Protein AF-A0AAV4F570-F1 (afdb_monomer_lite)

Secondary structure (DSSP, 8-state):
-EES-HHHHHHHHSS---SHHHHHHHHHHHHHHHHHT-----EE--TTS--HHHHHHHHHHHHHHTS--TT----HHHHHHHHHHHHHHHHHHHHHH-SSSHHHHTT-SS--TT-GGGGS-HHHHHHHHHHHHT-SS-HHHHHHH-TTS-SS-SSSS-S---HHHHHHT-GGGHHHHHHHSPSS--HHHHHSS-HHHHHHHHHHHHHHHHHHHHHHHHHTGGG-----TTPPP------SS---S---EEE---SS----SSS-----SSS---EEEEEEE-TTT--EEEEEEE-----TT--EEE---BSS--

InterPro domains:
  IPR002156 Ribonuclease H domain [PS50879] (1-66)
  IPR012337 Ribonuclease H-like superfamily [SSF53098] (2-67)
  IPR036397 Ribonuclease H superfamily [G3DSA:3.30.420.10] (1-64)

Sequence (314 aa):
MFSDSKSVLEALQNESLQNSSLKSLFLTTDSFLKIYDVDLTLQWIPGHCNITGNEIADTLTKKGSTAQQQNTTTSFRTAQQIIRNNSTEEWLNGWATGKTGRSLFTYMATPNPKDSINSLERRDQVIIFRLRTHHAPDNAHLNRIQPMTPPVCHFCDAPYETTTHLLFQCTSLQDLREEYLPPRSDAWNTLYSNSQQLKKTSTFYSQKSSRRAKAQTTAGSDKNVYIASGETIMAVGAFSDFVGILSSVTLRYEKYGGTGFGAFVFGAGKNSLSIDSVRIVAGDSGHRYDACNGQYVLNHKEEVLVSQAQPASC

Organism: NCBI:txid1093978

Radius of gyration: 34.55 Å; chains: 1; bounding box: 67×50×100 Å

Structure (mmCIF, N/CA/C/O backbone):
data_AF-A0AAV4F570-F1
#
_entry.id   AF-A0AAV4F570-F1
#
loop_
_atom_site.group_PDB
_atom_site.id
_atom_site.type_symbol
_atom_site.label_atom_id
_atom_site.label_alt_id
_atom_site.label_comp_id
_atom_site.label_asym_id
_atom_site.label_entity_id
_atom_site.label_seq_id
_atom_site.pdbx_PDB_ins_code
_atom_site.Cartn_x
_atom_site.Cartn_y
_atom_site.Cartn_z
_atom_site.occupancy
_atom_site.B_iso_or_equiv
_atom_site.auth_seq_id
_atom_site.auth_comp_id
_atom_site.auth_asym_id
_atom_site.auth_atom_id
_atom_site.pdbx_PDB_model_num
ATOM 1 N N . MET A 1 1 ? -31.903 9.690 47.699 1.00 87.75 1 MET A N 1
ATOM 2 C CA . MET A 1 1 ? -30.596 9.216 47.195 1.00 87.75 1 MET A CA 1
ATOM 3 C C . MET A 1 1 ? -30.031 10.248 46.229 1.00 87.75 1 MET A C 1
ATOM 5 O O . MET A 1 1 ? -30.775 10.742 45.390 1.00 87.75 1 MET A O 1
ATOM 9 N N . PHE A 1 2 ? -28.749 10.589 46.362 1.00 91.69 2 PHE A N 1
ATOM 10 C CA . PHE A 1 2 ? -28.055 11.507 45.452 1.00 91.69 2 PHE A CA 1
ATOM 11 C C . PHE A 1 2 ? -27.248 10.715 44.416 1.00 91.69 2 PHE A C 1
ATOM 13 O O . PHE A 1 2 ? -26.700 9.669 44.759 1.00 91.69 2 PHE A O 1
ATOM 20 N N . SER A 1 3 ? -27.184 11.189 43.171 1.00 91.12 3 SER A N 1
ATOM 21 C CA . SER A 1 3 ? -26.372 10.580 42.107 1.00 91.12 3 SER A CA 1
ATOM 22 C C . SER A 1 3 ? -25.870 11.639 41.132 1.00 91.12 3 SER A C 1
ATOM 24 O O . SER A 1 3 ? -26.584 12.594 40.830 1.00 91.12 3 SER A O 1
ATOM 26 N N . ASP A 1 4 ? -24.663 11.456 40.610 1.00 92.19 4 ASP A N 1
ATOM 27 C CA . ASP A 1 4 ? -24.080 12.310 39.576 1.00 92.19 4 ASP A CA 1
ATOM 28 C C . ASP A 1 4 ? -24.340 11.834 38.141 1.00 92.19 4 ASP A C 1
ATOM 30 O O . ASP A 1 4 ? -24.117 12.576 37.176 1.00 92.19 4 ASP A O 1
ATOM 34 N N . SER A 1 5 ? -24.916 10.641 37.982 1.00 89.38 5 SER A N 1
ATOM 35 C CA . SER A 1 5 ? -25.239 10.057 36.684 1.00 89.38 5 SER A CA 1
ATOM 36 C C . SER A 1 5 ? -26.540 10.630 36.120 1.00 89.38 5 SER A C 1
ATOM 38 O O . SER A 1 5 ? -27.608 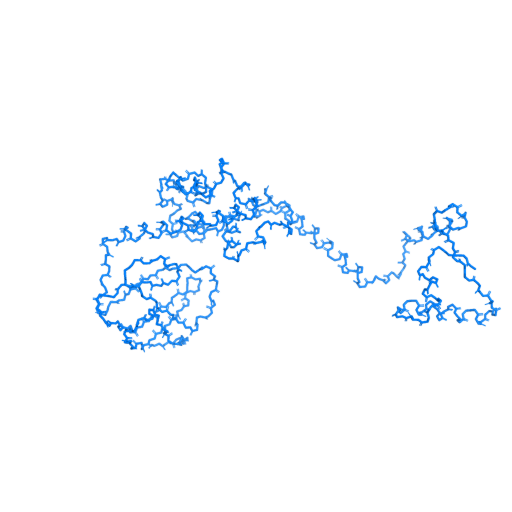10.014 36.167 1.00 89.38 5 SER A O 1
ATOM 40 N N . LYS A 1 6 ? -26.448 11.843 35.562 1.00 88.94 6 LYS A N 1
ATOM 41 C CA . LYS A 1 6 ? -27.587 12.564 34.969 1.00 88.94 6 LYS A CA 1
ATOM 42 C C . LYS A 1 6 ? -28.358 11.716 33.953 1.00 88.94 6 LYS A C 1
ATOM 44 O O . LYS A 1 6 ? -29.580 11.668 34.005 1.00 88.94 6 LYS A O 1
ATOM 49 N N . SER A 1 7 ? -27.643 11.002 33.084 1.00 86.50 7 SER A N 1
ATOM 50 C CA . SER A 1 7 ? -28.240 10.161 32.042 1.00 86.50 7 SER A CA 1
ATOM 51 C C . SER A 1 7 ? -29.075 9.007 32.601 1.00 86.50 7 SER A C 1
ATOM 53 O O . SER A 1 7 ? -30.091 8.652 32.010 1.00 86.50 7 SER A O 1
ATOM 55 N N . VAL A 1 8 ? -28.683 8.429 33.742 1.00 84.44 8 VAL A N 1
ATOM 56 C CA . VAL A 1 8 ? -29.457 7.370 34.410 1.00 84.44 8 VAL A CA 1
ATOM 57 C C . VAL A 1 8 ? -30.723 7.950 35.029 1.00 84.44 8 VAL A C 1
ATOM 59 O O . VAL A 1 8 ? -31.792 7.368 34.869 1.00 84.44 8 VAL A O 1
ATOM 62 N N . LEU A 1 9 ? -30.628 9.107 35.687 1.00 87.06 9 LEU A N 1
ATOM 63 C CA . LEU A 1 9 ? -31.788 9.775 36.282 1.00 87.06 9 LEU A CA 1
ATOM 64 C C . LEU A 1 9 ? -32.809 10.202 35.219 1.00 87.06 9 LEU A C 1
ATOM 66 O O . LEU A 1 9 ? -33.999 9.941 35.374 1.00 87.06 9 LEU A O 1
ATOM 70 N N . GLU A 1 10 ? -32.348 10.774 34.105 1.00 86.56 10 GLU A N 1
ATOM 71 C CA . GLU A 1 10 ? -33.204 11.121 32.963 1.00 86.56 10 GLU A CA 1
ATOM 72 C C . GLU A 1 10 ? -33.851 9.882 32.331 1.00 86.56 10 GLU A C 1
ATOM 74 O O . GLU A 1 10 ? -35.014 9.923 31.930 1.00 86.56 10 GLU A O 1
ATOM 79 N N . ALA A 1 11 ? -33.128 8.762 32.256 1.00 82.31 11 ALA A N 1
ATOM 80 C CA . ALA A 1 11 ? -33.675 7.514 31.734 1.00 82.31 11 ALA A CA 1
ATOM 81 C C . ALA A 1 11 ? -34.690 6.855 32.681 1.00 82.31 11 ALA A C 1
ATOM 83 O O . ALA A 1 11 ? -35.599 6.185 32.207 1.00 82.31 11 ALA A O 1
ATOM 84 N N . LEU A 1 12 ? -34.557 7.039 33.998 1.00 78.88 12 LEU A N 1
ATOM 85 C CA . LEU A 1 12 ? -35.541 6.570 34.981 1.00 78.88 12 LEU A CA 1
ATOM 86 C C . LEU A 1 12 ? -36.809 7.431 34.987 1.00 78.88 12 LEU A C 1
ATOM 88 O O . LEU A 1 12 ? -37.885 6.924 35.281 1.0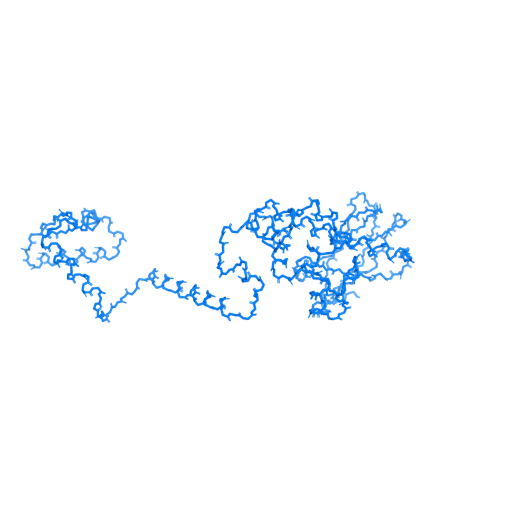0 78.88 12 LEU A O 1
ATOM 92 N N . GLN A 1 13 ? -36.688 8.718 34.656 1.00 80.19 13 GLN A N 1
ATOM 93 C CA . GLN A 1 13 ? -37.826 9.633 34.565 1.00 80.19 13 GLN A CA 1
ATOM 94 C C . GLN A 1 13 ? -38.671 9.405 33.300 1.00 80.19 13 GLN A C 1
ATOM 96 O O . GLN A 1 13 ? -39.873 9.659 33.309 1.00 80.19 13 GLN A O 1
ATOM 101 N N . ASN A 1 14 ? -38.057 8.933 32.212 1.00 74.25 14 ASN A N 1
ATOM 102 C CA . ASN A 1 14 ? -38.728 8.691 30.938 1.00 74.25 14 ASN A CA 1
ATOM 103 C C . ASN A 1 14 ? -39.036 7.192 30.765 1.00 74.25 14 ASN A C 1
ATOM 105 O O . ASN A 1 14 ? -38.121 6.393 30.601 1.00 74.25 14 ASN A O 1
ATOM 109 N N . GLU A 1 15 ? -40.314 6.797 30.689 1.00 60.25 15 GLU A N 1
ATOM 110 C CA . GLU A 1 15 ? -40.769 5.390 30.534 1.00 60.25 15 GLU A CA 1
ATOM 111 C C . GLU A 1 15 ? -40.267 4.664 29.260 1.00 60.25 15 GLU A C 1
ATOM 113 O O . GLU A 1 15 ? -40.505 3.470 29.063 1.00 60.25 15 GLU A O 1
ATOM 118 N N . SER A 1 16 ? -39.530 5.353 28.386 1.00 58.59 16 SER A N 1
ATOM 119 C CA . SER A 1 16 ? -38.887 4.816 27.182 1.00 58.59 16 SER A CA 1
ATOM 120 C C . SER A 1 16 ? -37.652 3.957 27.524 1.00 58.59 16 SER A C 1
ATOM 122 O O . SER A 1 16 ? -36.514 4.246 27.136 1.00 58.59 16 SER A O 1
ATOM 124 N N . LEU A 1 17 ? -37.866 2.847 28.228 1.00 63.09 17 LEU A N 1
ATOM 125 C CA . LEU A 1 17 ? -36.825 1.893 28.616 1.00 63.09 17 LEU A CA 1
ATOM 126 C C . LEU A 1 17 ? -36.512 0.916 27.466 1.00 63.09 17 LEU A C 1
ATOM 128 O O . LEU A 1 17 ? -36.804 -0.277 27.537 1.00 63.09 17 LEU A O 1
ATOM 132 N N . GLN A 1 18 ? -35.894 1.420 26.392 1.00 60.78 18 GLN A N 1
ATOM 133 C CA . GLN A 1 18 ? -35.392 0.599 25.270 1.00 60.78 18 GLN A CA 1
ATOM 134 C C . GLN A 1 18 ? -34.205 -0.299 25.685 1.00 60.78 18 GLN A C 1
ATOM 136 O O . GLN A 1 18 ? -33.924 -1.316 25.055 1.00 60.78 18 GLN A O 1
ATOM 141 N N . ASN A 1 19 ? -33.490 0.061 26.757 1.00 68.50 19 ASN A N 1
ATOM 142 C CA . ASN A 1 19 ? -32.336 -0.684 27.254 1.00 68.50 19 ASN A CA 1
ATOM 143 C C . ASN A 1 19 ? -32.760 -1.727 28.306 1.00 68.50 19 ASN A C 1
ATOM 145 O O . ASN A 1 19 ? -33.237 -1.376 29.386 1.00 68.50 19 ASN A O 1
ATOM 149 N N . SER A 1 20 ? -32.527 -3.009 28.008 1.00 69.00 20 SER A N 1
ATOM 150 C CA . SER A 1 20 ? -32.859 -4.143 28.890 1.00 69.00 20 SER A CA 1
ATOM 151 C C . SER A 1 20 ? -32.267 -4.037 30.304 1.00 69.00 20 SER A C 1
ATOM 153 O O . SER A 1 20 ? -32.943 -4.389 31.271 1.00 69.00 20 SER A O 1
ATOM 155 N N . SER A 1 21 ? -31.055 -3.490 30.454 1.00 73.81 21 SER A N 1
ATOM 156 C CA . SER A 1 21 ? -30.405 -3.306 31.757 1.00 73.81 21 SER A CA 1
ATOM 157 C C . SER A 1 21 ? -31.089 -2.230 32.599 1.00 73.81 21 SER A C 1
ATOM 159 O O . SER A 1 21 ? -31.305 -2.434 33.790 1.00 73.81 21 SER A O 1
ATOM 161 N N . LEU A 1 22 ? -31.489 -1.111 31.985 1.00 76.69 22 LEU A N 1
ATOM 162 C CA . LEU A 1 22 ? -32.221 -0.044 32.680 1.00 76.69 22 LEU A CA 1
ATOM 163 C C . LEU A 1 22 ? -33.635 -0.490 33.059 1.00 76.69 22 LEU A C 1
ATOM 165 O O . LEU A 1 22 ? -34.103 -0.179 34.149 1.00 76.69 22 LEU A O 1
ATOM 169 N N . LYS A 1 23 ? -34.283 -1.288 32.203 1.00 78.44 23 LYS A N 1
ATOM 170 C CA . LYS A 1 23 ? -35.578 -1.903 32.515 1.00 78.44 23 LYS A CA 1
ATOM 171 C C . LYS A 1 23 ? -35.488 -2.847 33.713 1.00 78.44 23 LYS A C 1
ATOM 173 O O . LYS A 1 23 ? -36.333 -2.786 34.600 1.00 78.44 23 LYS A O 1
ATOM 178 N N . SER A 1 24 ? -34.458 -3.695 33.760 1.00 80.69 24 SER A N 1
ATOM 179 C CA . SER A 1 24 ? -34.227 -4.577 34.906 1.00 80.69 24 SER A CA 1
ATOM 180 C C . SER A 1 24 ? -33.937 -3.790 36.182 1.00 80.69 24 SER A C 1
ATOM 182 O O . SER A 1 24 ? -34.447 -4.163 37.232 1.00 80.69 24 SER A O 1
ATOM 184 N N . LEU A 1 25 ? -33.143 -2.717 36.103 1.00 82.06 25 LEU A N 1
ATOM 185 C CA . LEU A 1 25 ? -32.874 -1.847 37.247 1.00 82.06 25 LEU A CA 1
ATOM 186 C C . LEU A 1 25 ? -34.175 -1.239 37.779 1.00 82.06 25 LEU A C 1
ATOM 188 O O . LEU A 1 25 ? -34.458 -1.374 38.964 1.00 82.06 25 LEU A O 1
ATOM 192 N N . PHE A 1 26 ? -34.988 -0.655 36.894 1.00 82.94 26 PHE A N 1
ATOM 193 C CA . PHE A 1 26 ? -36.273 -0.056 37.251 1.00 82.94 26 PHE A CA 1
ATOM 194 C C . PHE A 1 26 ? -37.202 -1.055 37.952 1.00 82.94 26 PHE A C 1
ATOM 196 O O . PHE A 1 26 ? -37.686 -0.770 39.041 1.00 82.94 26 PHE A O 1
ATOM 203 N N . LEU A 1 27 ? -37.404 -2.244 37.370 1.00 83.81 27 LEU A N 1
ATOM 204 C CA . LEU A 1 27 ? -38.282 -3.271 37.945 1.00 83.81 27 LEU A CA 1
ATOM 205 C C . LEU A 1 27 ? -37.796 -3.759 39.316 1.00 83.81 27 LEU A C 1
ATOM 207 O O . LEU A 1 27 ? -38.603 -3.952 40.223 1.00 83.81 27 LEU A O 1
ATOM 211 N N . THR A 1 28 ? -36.484 -3.948 39.481 1.00 84.75 28 THR A N 1
ATOM 212 C CA . THR A 1 28 ? -35.907 -4.366 40.765 1.00 84.75 28 THR A CA 1
ATOM 213 C C . THR A 1 28 ? -36.054 -3.271 41.816 1.00 84.75 28 THR A C 1
ATOM 215 O O . THR A 1 28 ? -36.421 -3.566 42.952 1.00 84.75 28 THR A O 1
ATOM 218 N N . THR A 1 29 ? -35.801 -2.010 41.451 1.00 84.06 29 THR A N 1
ATOM 219 C CA . THR A 1 29 ? -35.968 -0.870 42.357 1.00 84.06 29 THR A CA 1
ATOM 220 C C . THR A 1 29 ? -37.434 -0.693 42.750 1.00 84.06 29 THR A C 1
ATOM 222 O O . THR A 1 29 ? -37.715 -0.639 43.940 1.00 84.06 29 THR A O 1
ATOM 225 N N . ASP A 1 30 ? -38.371 -0.688 41.799 1.00 84.38 30 ASP A N 1
ATOM 226 C CA . ASP A 1 30 ? -39.814 -0.570 42.066 1.00 84.38 30 ASP A CA 1
ATOM 227 C C . ASP A 1 30 ? -40.328 -1.690 42.986 1.00 84.38 30 ASP A C 1
ATOM 229 O O . ASP A 1 30 ? -41.021 -1.427 43.968 1.00 84.38 30 ASP A O 1
ATOM 233 N N . SER A 1 31 ? -39.920 -2.937 42.727 1.00 87.12 31 SER A N 1
ATOM 234 C CA . SER A 1 31 ? -40.254 -4.080 43.585 1.00 87.12 31 SER A CA 1
ATOM 235 C C . SER A 1 31 ? -39.738 -3.892 45.015 1.00 87.12 31 SER A C 1
ATOM 237 O O . SER A 1 31 ? -40.482 -4.079 45.975 1.00 87.12 31 SER A O 1
ATOM 239 N N . PHE A 1 32 ? -38.483 -3.460 45.172 1.00 87.25 32 PHE A N 1
ATOM 240 C CA . PHE A 1 32 ? -37.886 -3.228 46.486 1.00 87.25 32 PHE A CA 1
ATOM 241 C C . PHE A 1 32 ? -38.612 -2.115 47.252 1.00 87.25 32 PHE A C 1
ATOM 243 O O . PHE A 1 32 ? -38.948 -2.293 48.420 1.00 87.25 32 PHE A O 1
ATOM 250 N N . LEU A 1 33 ? -38.906 -0.991 46.596 1.00 89.06 33 LEU A N 1
ATOM 251 C CA . LEU A 1 33 ? -39.612 0.127 47.226 1.00 89.06 33 LEU A CA 1
ATOM 252 C C . LEU A 1 33 ? -41.011 -0.273 47.705 1.00 89.06 33 LEU A C 1
ATOM 254 O O . LEU A 1 33 ? -41.397 0.102 48.808 1.00 89.06 33 LEU A O 1
ATOM 258 N N . LYS A 1 34 ? -41.725 -1.101 46.930 1.00 89.94 34 LYS A N 1
ATOM 259 C CA . LYS A 1 34 ? -43.042 -1.640 47.310 1.00 89.94 34 LYS A CA 1
ATOM 260 C C . LYS A 1 34 ? -42.976 -2.633 48.465 1.00 89.94 34 LYS A C 1
ATOM 262 O O . LYS A 1 34 ? -43.839 -2.603 49.333 1.00 89.94 34 LYS A O 1
ATOM 267 N N . ILE A 1 35 ? -41.981 -3.523 48.478 1.00 93.50 35 ILE A N 1
ATOM 268 C CA . ILE A 1 35 ? -41.832 -4.539 49.534 1.00 93.50 35 ILE A CA 1
ATOM 269 C C . ILE A 1 35 ? -41.559 -3.889 50.893 1.00 93.50 35 ILE A C 1
ATOM 271 O O . ILE A 1 35 ? -42.065 -4.364 51.907 1.00 93.50 35 ILE A O 1
ATOM 275 N N . TYR A 1 36 ? -40.750 -2.831 50.913 1.00 92.31 36 TYR A N 1
ATOM 276 C CA . TYR A 1 36 ? -40.314 -2.180 52.148 1.00 92.31 36 TYR A CA 1
ATOM 277 C C . TYR A 1 36 ? -41.092 -0.904 52.492 1.00 92.31 36 TYR A C 1
ATOM 279 O O . TYR A 1 36 ? -40.762 -0.277 53.494 1.00 92.31 36 TYR A O 1
ATOM 287 N N . ASP A 1 37 ? -42.099 -0.540 51.691 1.00 90.56 37 ASP A N 1
ATOM 288 C CA . ASP A 1 37 ? -42.908 0.678 51.847 1.00 90.56 37 ASP A CA 1
ATOM 289 C C . ASP A 1 37 ? -42.041 1.944 52.000 1.00 90.56 37 ASP A C 1
ATOM 291 O O . ASP A 1 37 ? -42.127 2.695 52.971 1.00 90.56 37 ASP A O 1
ATOM 295 N N . VAL A 1 38 ? -41.111 2.131 51.054 1.00 91.81 38 VAL A N 1
ATOM 296 C CA . VAL A 1 38 ? -40.131 3.227 51.076 1.00 91.81 38 VAL A CA 1
ATOM 297 C C . VAL A 1 38 ? -40.421 4.233 49.970 1.00 91.81 38 VAL A C 1
ATOM 299 O O . VAL A 1 38 ? -40.320 3.911 48.786 1.00 91.81 38 VAL A O 1
ATOM 302 N N . ASP A 1 39 ? -40.631 5.491 50.355 1.00 87.88 39 ASP A N 1
ATOM 303 C CA . ASP A 1 39 ? -40.636 6.620 49.425 1.00 87.88 39 ASP A CA 1
ATOM 304 C C . ASP A 1 39 ? -39.200 7.030 49.057 1.00 87.88 39 ASP A C 1
ATOM 306 O O . ASP A 1 39 ? -38.420 7.510 49.887 1.00 87.88 39 ASP A O 1
ATOM 310 N N . LEU A 1 40 ? -38.831 6.850 47.785 1.00 85.88 40 LEU A N 1
ATOM 311 C CA . LEU A 1 40 ? -37.498 7.170 47.272 1.00 85.88 40 LEU A CA 1
ATOM 312 C C . LEU A 1 40 ? -37.496 8.441 46.419 1.00 85.88 40 LEU A C 1
ATOM 314 O O . LEU A 1 40 ? -37.977 8.450 45.290 1.00 85.88 40 LEU A O 1
ATOM 318 N N . THR A 1 41 ? -36.798 9.471 46.895 1.00 89.56 41 THR A N 1
ATOM 319 C CA . THR A 1 41 ? -36.451 10.648 46.082 1.00 89.56 41 THR A CA 1
ATOM 320 C C . THR A 1 41 ? -35.056 10.493 45.481 1.00 89.56 41 THR A C 1
ATOM 322 O O . THR A 1 41 ? -34.077 10.314 46.214 1.00 89.56 41 THR A O 1
ATOM 325 N N . LEU A 1 42 ? -34.939 10.596 44.155 1.00 88.31 42 LEU A N 1
ATOM 326 C CA . LEU A 1 42 ? -33.661 10.646 43.439 1.00 88.31 42 LEU A CA 1
ATOM 327 C C . LEU A 1 42 ? -33.305 12.096 43.102 1.00 88.31 42 LEU A C 1
ATOM 329 O O . LEU A 1 42 ? -34.079 12.779 42.440 1.00 88.31 42 LEU A O 1
ATOM 333 N N . GLN A 1 43 ? -32.133 12.560 43.531 1.00 92.50 43 GLN A N 1
ATOM 334 C CA . GLN A 1 43 ? -31.672 13.927 43.287 1.00 92.50 43 GLN A CA 1
ATOM 335 C C . GLN A 1 43 ? -30.341 13.913 42.540 1.00 92.50 43 GLN A C 1
ATOM 337 O O . GLN A 1 43 ? -29.367 13.307 42.993 1.00 92.50 43 GLN A O 1
ATOM 342 N N . TRP A 1 44 ? -30.289 14.623 41.414 1.00 94.88 44 TRP A N 1
ATOM 343 C CA . TRP A 1 44 ? -29.040 14.825 40.690 1.00 94.88 44 TRP A CA 1
ATOM 344 C C . TRP A 1 44 ? -28.117 15.789 41.445 1.00 94.88 44 TRP A C 1
ATOM 346 O O . TRP A 1 44 ? -28.575 16.825 41.940 1.00 94.88 44 TRP A O 1
ATOM 356 N N . ILE A 1 45 ? -26.826 15.460 41.490 1.00 94.56 45 ILE A N 1
ATOM 357 C CA . ILE A 1 45 ? -25.742 16.325 41.973 1.00 94.56 45 ILE A CA 1
ATOM 358 C C . ILE A 1 45 ? -24.612 16.375 40.933 1.00 94.56 45 ILE A C 1
ATOM 360 O O . ILE A 1 45 ? -24.434 15.422 40.184 1.00 94.56 45 ILE A O 1
ATOM 364 N N . PRO A 1 46 ? -23.828 17.456 40.840 1.00 91.62 46 PRO A N 1
ATOM 365 C CA . PRO A 1 46 ? -22.690 17.486 39.930 1.00 91.62 46 PRO A CA 1
ATOM 366 C C . PRO A 1 46 ? -21.548 16.588 40.438 1.00 91.62 46 PRO A C 1
ATOM 368 O O . PRO A 1 46 ? -21.189 16.629 41.616 1.00 91.62 46 PRO A O 1
ATOM 371 N N . GLY A 1 47 ? -20.960 15.798 39.537 1.00 88.81 47 GLY A N 1
ATOM 372 C CA . GLY A 1 47 ? -19.766 14.995 39.819 1.00 88.81 47 GLY A CA 1
ATOM 373 C C . GLY A 1 47 ? -18.489 15.843 39.883 1.00 88.81 47 GLY A C 1
ATOM 374 O O . GLY A 1 47 ? -18.445 16.958 39.360 1.00 88.81 47 GLY A O 1
ATOM 375 N N . HIS A 1 48 ? -17.443 15.315 40.529 1.00 84.00 48 HIS A N 1
ATOM 376 C CA . HIS A 1 48 ? -16.105 15.930 40.637 1.00 84.00 48 HIS A CA 1
ATOM 377 C C . HIS A 1 48 ? -16.079 17.360 41.204 1.00 84.00 48 HIS A C 1
ATOM 379 O O . HIS A 1 48 ? -15.207 18.163 40.877 1.00 84.00 48 HIS A O 1
ATOM 385 N N . CYS A 1 49 ? -17.047 17.687 42.059 1.00 90.25 49 CYS A N 1
ATOM 386 C CA . CYS A 1 49 ? -17.183 18.999 42.693 1.00 90.25 49 CYS A CA 1
ATOM 387 C C . CYS A 1 49 ? -16.795 18.977 44.182 1.00 90.25 49 CYS A C 1
ATOM 389 O O . CYS A 1 49 ? -17.240 19.837 44.940 1.00 90.25 49 CYS A O 1
ATOM 391 N N . ASN A 1 50 ? -15.991 17.997 44.619 1.00 89.06 50 ASN A N 1
ATOM 392 C CA . ASN A 1 50 ? -15.566 17.820 46.016 1.00 89.06 50 ASN A CA 1
ATOM 393 C C . ASN A 1 50 ? -16.730 17.618 47.007 1.00 89.06 50 ASN A C 1
ATOM 395 O O . ASN A 1 50 ? -16.608 17.920 48.196 1.00 89.06 50 ASN A O 1
ATOM 399 N N . ILE A 1 51 ? -17.862 17.076 46.547 1.00 93.12 51 ILE A N 1
ATOM 400 C CA . ILE A 1 51 ? -18.954 16.661 47.434 1.00 93.12 51 ILE A CA 1
ATOM 401 C C . ILE A 1 51 ? -18.506 15.378 48.133 1.00 93.12 51 ILE A C 1
ATOM 403 O O . ILE A 1 51 ? -18.492 14.312 47.521 1.00 93.12 51 ILE A O 1
ATOM 407 N N . THR A 1 52 ? -18.153 15.473 49.417 1.00 93.25 52 THR A N 1
ATOM 408 C CA . THR A 1 52 ? -17.474 14.401 50.168 1.00 93.25 52 THR A CA 1
ATOM 409 C C . THR A 1 52 ? -18.129 13.028 50.003 1.00 93.25 52 THR A C 1
ATOM 411 O O . THR A 1 52 ? -17.437 12.053 49.731 1.00 93.25 52 THR A O 1
ATOM 414 N N . GLY A 1 53 ? -19.459 12.939 50.108 1.00 91.44 53 GLY A N 1
ATOM 415 C CA . GLY A 1 53 ? -20.180 11.673 49.937 1.00 91.44 53 GLY A CA 1
ATOM 416 C C . GLY A 1 53 ? -20.081 11.087 48.522 1.00 91.44 53 GLY A C 1
ATOM 417 O O . GLY A 1 53 ? -19.917 9.877 48.382 1.00 91.44 53 GLY A O 1
ATOM 418 N N . ASN A 1 54 ? -20.121 11.934 47.486 1.00 93.25 54 ASN A N 1
ATOM 419 C CA . ASN A 1 54 ? -20.001 11.496 46.093 1.00 93.25 54 ASN A CA 1
ATOM 420 C C . ASN A 1 54 ? -18.576 11.034 45.781 1.00 93.25 54 ASN A C 1
ATOM 422 O O . ASN A 1 54 ? -18.392 9.971 45.206 1.00 93.25 54 ASN A O 1
ATOM 426 N N . GLU A 1 55 ? -17.562 11.772 46.239 1.00 92.31 55 GLU A N 1
ATOM 427 C CA . GLU A 1 55 ? -16.156 11.394 46.034 1.00 92.31 55 GLU A CA 1
ATOM 428 C C . GLU A 1 55 ? -15.811 10.067 46.730 1.00 92.31 55 GLU A C 1
ATOM 430 O O . GLU A 1 55 ? -15.058 9.247 46.193 1.00 92.31 55 GLU A O 1
ATOM 435 N N . ILE A 1 56 ? -16.388 9.812 47.913 1.00 92.69 56 ILE A N 1
ATOM 436 C CA . ILE A 1 56 ? -16.268 8.515 48.593 1.00 92.69 56 ILE A CA 1
ATOM 437 C C . ILE A 1 56 ? -16.927 7.416 47.751 1.00 92.69 56 ILE A C 1
ATOM 439 O O . ILE A 1 56 ? -16.300 6.379 47.524 1.00 92.69 56 ILE A O 1
ATOM 443 N N . ALA A 1 57 ? -18.151 7.638 47.261 1.00 91.38 57 ALA A N 1
ATOM 444 C CA . ALA A 1 57 ? -18.861 6.677 46.417 1.00 91.38 57 ALA A CA 1
ATOM 445 C C . ALA A 1 57 ? -18.091 6.359 45.121 1.00 91.38 57 ALA A C 1
ATOM 447 O O . ALA A 1 57 ? -17.906 5.187 44.783 1.00 91.38 57 ALA A O 1
ATOM 448 N N . ASP A 1 58 ? -17.552 7.374 44.448 1.00 89.50 58 ASP A N 1
ATOM 449 C CA . ASP A 1 58 ? -16.710 7.237 43.256 1.00 89.50 58 ASP A CA 1
ATOM 450 C C . ASP A 1 58 ? -15.426 6.459 43.542 1.00 89.50 58 ASP A C 1
ATOM 452 O O . ASP A 1 58 ? -15.034 5.562 42.789 1.00 89.50 58 ASP A O 1
ATOM 456 N N . THR A 1 59 ? -14.764 6.774 44.657 1.00 90.81 59 THR A N 1
ATOM 457 C CA . THR A 1 59 ? -13.536 6.090 45.073 1.00 90.81 59 THR A CA 1
ATOM 458 C C . THR A 1 59 ? -13.797 4.611 45.350 1.00 90.81 59 THR A C 1
ATOM 460 O O . THR A 1 59 ? -13.012 3.755 44.934 1.00 90.81 59 THR A O 1
ATOM 463 N N . LEU A 1 60 ? -14.899 4.291 46.032 1.00 91.38 60 LEU A N 1
ATOM 464 C CA . LEU A 1 60 ? -15.305 2.910 46.298 1.00 91.38 60 LEU A CA 1
ATOM 465 C C . LEU A 1 60 ? -15.680 2.176 45.007 1.00 91.38 60 LEU A C 1
ATOM 467 O O . LEU A 1 60 ? -15.247 1.041 44.812 1.00 91.38 60 LEU A O 1
ATOM 471 N N . THR A 1 61 ? -16.393 2.836 44.094 1.00 86.06 61 THR A N 1
ATOM 472 C CA . THR A 1 61 ? -16.765 2.270 42.789 1.00 86.06 61 THR A CA 1
ATOM 473 C C . THR A 1 61 ? -15.528 1.947 41.953 1.00 86.06 61 THR A C 1
ATOM 475 O O . THR A 1 61 ? -15.415 0.840 41.424 1.00 86.06 61 THR A O 1
ATOM 478 N N . LYS A 1 62 ? -14.541 2.853 41.896 1.00 86.75 62 LYS A N 1
ATOM 479 C CA . LYS A 1 62 ? -13.258 2.610 41.214 1.00 86.75 62 LYS A CA 1
ATOM 480 C C . LYS A 1 62 ? -12.517 1.414 41.812 1.00 86.75 62 LYS A C 1
ATOM 482 O O . LYS A 1 62 ? -12.104 0.531 41.064 1.00 86.75 62 LYS A O 1
ATOM 487 N N . LYS A 1 63 ? -12.422 1.326 43.144 1.00 88.62 63 LYS A N 1
ATOM 488 C CA . LYS A 1 63 ? -11.818 0.166 43.830 1.00 88.62 63 LYS A CA 1
ATOM 489 C C . LYS A 1 63 ? -12.556 -1.142 43.521 1.00 88.62 63 LYS A C 1
ATOM 491 O O . LYS A 1 63 ? -11.916 -2.165 43.287 1.00 88.62 63 LYS A O 1
ATOM 496 N N . GLY A 1 64 ? -13.889 -1.108 43.478 1.00 84.50 64 GLY A N 1
ATOM 497 C CA . GLY A 1 64 ? -14.719 -2.259 43.114 1.00 84.50 64 GLY A CA 1
ATOM 498 C C . GLY A 1 64 ? -14.570 -2.676 41.647 1.00 84.50 64 GLY A C 1
ATOM 499 O O . GLY A 1 64 ? -14.602 -3.866 41.342 1.00 84.50 64 GLY A O 1
ATOM 500 N N . SER A 1 65 ? -14.341 -1.721 40.739 1.00 81.81 65 SER A N 1
ATOM 501 C CA . SER A 1 65 ? -14.111 -2.003 39.314 1.00 81.81 65 SER A CA 1
ATOM 502 C C . SER A 1 65 ? -12.799 -2.747 39.044 1.00 81.81 65 SER A C 1
ATOM 504 O O . SER A 1 65 ? -12.702 -3.477 38.063 1.00 81.81 65 SER A O 1
ATOM 506 N N . THR A 1 66 ? -11.810 -2.600 39.931 1.00 80.81 66 THR A N 1
ATOM 507 C CA . THR A 1 66 ? -10.514 -3.290 39.845 1.00 80.81 66 THR A CA 1
ATOM 508 C C . THR A 1 66 ? -10.468 -4.614 40.609 1.00 80.81 66 THR A C 1
ATOM 510 O O . THR A 1 66 ? -9.494 -5.353 40.490 1.00 80.81 66 THR A O 1
ATOM 513 N N . ALA A 1 67 ? -11.485 -4.916 41.421 1.00 83.12 67 ALA A N 1
ATOM 514 C CA . ALA A 1 67 ? -11.562 -6.168 42.165 1.00 83.12 67 ALA A CA 1
ATOM 515 C C . ALA A 1 67 ? -11.934 -7.345 41.246 1.00 83.12 67 ALA A C 1
ATOM 517 O O . ALA A 1 67 ? -12.575 -7.166 40.211 1.00 83.12 67 ALA A O 1
ATOM 518 N N . GLN A 1 68 ? -11.560 -8.568 41.632 1.00 77.19 68 GLN A N 1
ATOM 519 C CA . GLN A 1 68 ? -11.915 -9.771 40.881 1.00 77.19 68 GLN A CA 1
ATOM 520 C C . GLN A 1 68 ? -13.434 -9.996 40.932 1.00 77.19 68 GLN A C 1
ATOM 522 O O . GLN A 1 68 ? -13.994 -10.335 41.973 1.00 77.19 68 GLN A O 1
ATOM 527 N N . GLN A 1 69 ? -14.108 -9.798 39.801 1.00 73.12 69 GLN A N 1
ATOM 528 C CA . GLN A 1 69 ? -15.550 -9.994 39.673 1.00 73.12 69 GLN A CA 1
ATOM 529 C C . GLN A 1 69 ? -15.827 -11.439 39.238 1.00 73.12 69 GLN A C 1
ATOM 531 O O . GLN A 1 69 ? -15.343 -11.878 38.199 1.00 73.12 69 GLN A O 1
ATOM 536 N N . GLN A 1 70 ? -16.591 -12.190 40.038 1.00 65.38 70 GLN A N 1
ATOM 537 C CA . GLN A 1 70 ? -16.833 -13.624 39.808 1.00 65.38 70 GLN A CA 1
ATOM 538 C C . GLN A 1 70 ? -17.678 -13.921 38.555 1.00 65.38 70 GLN A C 1
ATOM 540 O O . GLN A 1 70 ? -17.616 -15.035 38.054 1.00 65.38 70 GLN A O 1
ATOM 545 N N . ASN A 1 71 ? -18.431 -12.942 38.034 1.00 61.84 71 ASN A N 1
ATOM 546 C CA . ASN A 1 71 ? -19.337 -13.096 36.889 1.00 61.84 71 ASN A CA 1
ATOM 547 C C . ASN A 1 71 ? -19.378 -11.826 36.022 1.00 61.84 71 ASN A C 1
ATOM 549 O O . ASN A 1 71 ? -20.406 -11.156 35.920 1.00 61.84 71 ASN A O 1
ATOM 553 N N . THR A 1 72 ? -18.264 -11.449 35.398 1.00 58.97 72 THR A N 1
ATOM 554 C CA . THR A 1 72 ? -18.263 -10.362 34.410 1.00 58.97 72 THR A CA 1
ATOM 555 C C . THR A 1 72 ? -18.855 -10.844 33.092 1.00 58.97 72 THR A C 1
ATOM 557 O O . THR A 1 72 ? -18.153 -11.326 32.203 1.00 58.97 72 THR A O 1
ATOM 560 N N . THR A 1 73 ? -20.168 -10.677 32.922 1.00 68.44 73 THR A N 1
ATOM 561 C CA . THR A 1 73 ? -20.777 -10.726 31.589 1.00 68.44 73 THR A CA 1
ATOM 562 C C . THR A 1 73 ? -20.177 -9.602 30.750 1.00 68.44 73 THR A C 1
ATOM 564 O O . THR A 1 73 ? -20.532 -8.432 30.891 1.00 68.44 73 THR A O 1
ATOM 567 N N . THR A 1 74 ? -19.219 -9.951 29.895 1.00 72.44 74 THR A N 1
ATOM 568 C CA . THR A 1 74 ? -18.620 -9.011 28.950 1.00 72.44 74 THR A CA 1
ATOM 569 C C . THR A 1 74 ? -19.644 -8.709 27.869 1.00 72.44 74 THR A C 1
ATOM 571 O O . THR A 1 74 ? -20.178 -9.622 27.240 1.00 72.44 74 THR A O 1
ATOM 574 N N . SER A 1 75 ? -19.929 -7.427 27.636 1.00 82.25 75 SER A N 1
ATOM 575 C CA . SER A 1 75 ? -20.820 -7.060 26.536 1.00 82.25 75 SER A CA 1
ATOM 576 C C . SER A 1 75 ? -20.227 -7.532 25.206 1.00 82.25 75 SER A C 1
ATOM 578 O O . SER A 1 75 ? -19.013 -7.464 25.001 1.00 82.25 75 SER A O 1
ATOM 580 N N . PHE A 1 76 ? -21.076 -7.955 24.268 1.00 82.62 76 PHE A N 1
ATOM 581 C CA . PHE A 1 76 ? -20.630 -8.357 22.931 1.00 82.62 76 PHE A CA 1
ATOM 582 C C . PHE A 1 76 ? -19.757 -7.278 22.267 1.00 82.62 76 PHE A C 1
ATOM 584 O O . PHE A 1 76 ? -18.712 -7.580 21.696 1.00 82.62 76 PHE A O 1
ATOM 591 N N . ARG A 1 77 ? -20.120 -5.999 22.435 1.00 84.44 77 ARG A N 1
ATOM 592 C CA . ARG A 1 77 ? -19.352 -4.851 21.931 1.00 84.44 77 ARG A CA 1
ATOM 593 C C . ARG A 1 77 ? -17.954 -4.768 22.549 1.00 84.44 77 ARG A C 1
ATOM 595 O O . ARG A 1 77 ? -16.990 -4.506 21.832 1.00 84.44 77 ARG A O 1
ATOM 602 N N . THR A 1 78 ? -17.843 -4.990 23.858 1.00 86.94 78 THR A N 1
ATOM 603 C CA . THR A 1 78 ? -16.557 -5.005 24.571 1.00 86.94 78 THR A CA 1
ATOM 604 C C . THR A 1 78 ? -15.689 -6.159 24.076 1.00 86.94 78 THR A C 1
ATOM 606 O O . THR A 1 78 ? -14.533 -5.935 23.728 1.00 86.94 78 THR A O 1
ATOM 609 N N . ALA A 1 79 ? -16.256 -7.362 23.948 1.00 89.31 79 ALA A N 1
ATOM 610 C CA . ALA A 1 79 ? -15.543 -8.518 23.409 1.00 89.31 79 ALA A CA 1
ATOM 611 C C . ALA A 1 79 ? -15.041 -8.261 21.976 1.00 89.31 79 ALA A C 1
ATOM 613 O O . ALA A 1 79 ? -13.867 -8.474 21.684 1.00 89.31 79 ALA A O 1
ATOM 614 N N . GLN A 1 80 ? -15.886 -7.708 21.098 1.00 93.38 80 GLN A N 1
ATOM 615 C CA . GLN A 1 80 ? -15.490 -7.320 19.739 1.00 93.38 80 GLN A CA 1
ATOM 616 C C . GLN A 1 80 ? -14.367 -6.278 19.713 1.00 93.38 80 GLN A C 1
ATOM 618 O O . GLN A 1 80 ? -13.552 -6.283 18.791 1.00 93.38 80 GLN A O 1
ATOM 623 N N . GLN A 1 81 ? -14.348 -5.339 20.661 1.00 93.19 81 GLN A N 1
ATOM 624 C CA . GLN A 1 81 ? -13.283 -4.342 20.742 1.00 93.19 81 GLN A CA 1
ATOM 625 C C . GLN A 1 81 ? -11.961 -4.979 21.173 1.00 93.19 81 GLN A C 1
ATOM 627 O O . GLN A 1 81 ? -10.942 -4.718 20.542 1.00 93.19 81 GLN A O 1
ATOM 632 N N . ILE A 1 82 ? -11.991 -5.845 22.190 1.00 92.62 82 ILE A N 1
ATOM 633 C CA . ILE A 1 82 ? -10.809 -6.578 22.665 1.00 92.62 82 ILE A CA 1
ATOM 634 C C . ILE A 1 82 ? -10.225 -7.424 21.532 1.00 92.62 82 ILE A C 1
ATOM 636 O O . ILE A 1 82 ? -9.039 -7.319 21.241 1.00 92.62 82 ILE A O 1
ATOM 640 N N . ILE A 1 83 ? -11.062 -8.195 20.830 1.00 95.31 83 ILE A N 1
ATOM 641 C CA . ILE A 1 83 ? -10.620 -9.033 19.707 1.00 95.31 83 ILE A CA 1
ATOM 642 C C . ILE A 1 83 ? -9.974 -8.182 18.609 1.00 95.31 83 ILE A C 1
ATOM 644 O O . ILE A 1 83 ? -8.902 -8.531 18.119 1.00 95.31 83 ILE A O 1
ATOM 648 N N . ARG A 1 84 ? -10.592 -7.053 18.232 1.00 94.94 84 ARG A N 1
ATOM 649 C CA . ARG A 1 84 ? -10.038 -6.151 17.209 1.00 94.94 84 ARG A CA 1
ATOM 650 C C . ARG A 1 84 ? -8.698 -5.553 17.625 1.00 94.94 84 ARG A C 1
ATOM 652 O O . ARG A 1 84 ? -7.788 -5.518 16.800 1.00 94.94 84 ARG A O 1
ATOM 659 N N . ASN A 1 85 ? -8.574 -5.112 18.875 1.00 95.62 85 ASN A N 1
ATOM 660 C CA . ASN A 1 85 ? -7.326 -4.561 19.398 1.00 95.62 85 ASN A CA 1
ATOM 661 C C . ASN A 1 85 ? -6.223 -5.625 19.386 1.00 95.62 85 ASN A C 1
ATOM 663 O O . ASN A 1 85 ? -5.193 -5.405 18.759 1.00 95.62 85 ASN A O 1
ATOM 667 N N . ASN A 1 86 ? -6.490 -6.805 19.953 1.00 96.31 86 ASN A N 1
ATOM 668 C CA . ASN A 1 86 ? -5.525 -7.905 19.995 1.00 96.31 86 ASN A CA 1
ATOM 669 C C . ASN A 1 86 ? -5.100 -8.345 18.586 1.00 96.31 86 ASN A C 1
ATOM 671 O O . ASN A 1 86 ? -3.914 -8.510 18.330 1.00 96.31 86 ASN A O 1
ATOM 675 N N . SER A 1 87 ? -6.049 -8.465 17.650 1.00 96.38 87 SER A N 1
ATOM 676 C CA . SER A 1 87 ? -5.748 -8.831 16.254 1.00 96.38 87 SER A CA 1
ATOM 677 C C . SER A 1 87 ? -4.884 -7.774 15.560 1.00 96.38 87 SER A C 1
ATOM 679 O O . SER A 1 87 ? -4.001 -8.100 14.770 1.00 96.38 87 SER A O 1
ATOM 681 N N . THR A 1 88 ? -5.135 -6.493 15.849 1.00 94.94 88 THR A N 1
ATOM 682 C CA . THR A 1 88 ? -4.347 -5.385 15.295 1.00 94.94 88 THR A CA 1
ATOM 683 C C . THR A 1 88 ? -2.929 -5.398 15.859 1.00 94.94 88 THR A C 1
ATOM 685 O O . THR A 1 88 ? -1.975 -5.244 15.101 1.00 94.94 88 THR A O 1
ATOM 688 N N . GLU A 1 89 ? -2.776 -5.612 17.166 1.00 96.19 89 GLU A N 1
ATOM 689 C CA . GLU A 1 89 ? -1.470 -5.715 17.823 1.00 96.19 89 GLU A CA 1
ATOM 690 C C . GLU A 1 89 ? -0.673 -6.923 17.326 1.00 96.19 89 GLU A C 1
ATOM 692 O O . GLU A 1 89 ? 0.500 -6.782 16.982 1.00 96.19 89 GLU A O 1
ATOM 697 N N . GLU A 1 90 ? -1.303 -8.093 17.221 1.00 96.69 90 GLU A N 1
ATOM 698 C CA . GLU A 1 90 ? -0.676 -9.300 16.679 1.00 96.69 90 GLU A CA 1
ATOM 699 C C . GLU A 1 90 ? -0.187 -9.074 15.245 1.00 96.69 90 GLU A C 1
ATOM 701 O O . GLU A 1 90 ? 0.969 -9.367 14.926 1.00 96.69 90 GLU A O 1
ATOM 706 N N . TRP A 1 91 ? -1.023 -8.468 14.396 1.00 95.50 91 TRP A N 1
ATOM 707 C CA . TRP A 1 91 ? -0.638 -8.127 13.030 1.00 95.50 91 TRP A CA 1
ATOM 708 C C . TRP A 1 91 ? 0.518 -7.119 12.986 1.00 95.50 91 TRP A C 1
ATOM 710 O O . TRP A 1 91 ? 1.463 -7.321 12.226 1.00 95.50 91 TRP A O 1
ATOM 720 N N . LEU A 1 92 ? 0.488 -6.060 13.807 1.00 95.50 92 LEU A N 1
ATOM 721 C CA . LEU A 1 92 ? 1.557 -5.054 13.870 1.00 95.50 92 LEU A CA 1
ATOM 722 C C . LEU A 1 92 ? 2.883 -5.668 14.331 1.00 95.50 92 LEU A C 1
ATOM 724 O O . LEU A 1 92 ? 3.926 -5.390 13.739 1.00 95.50 92 LEU A O 1
ATOM 728 N N . ASN A 1 93 ? 2.845 -6.546 15.333 1.00 95.31 93 ASN A N 1
ATOM 729 C CA . ASN A 1 93 ? 4.018 -7.274 15.812 1.00 95.31 93 ASN A CA 1
ATOM 730 C C . ASN A 1 93 ? 4.566 -8.217 14.733 1.00 95.31 93 ASN A C 1
ATOM 732 O O . ASN A 1 93 ? 5.776 -8.243 14.484 1.00 95.31 93 ASN A O 1
ATOM 736 N N . GLY A 1 94 ? 3.686 -8.944 14.039 1.00 95.19 94 GLY A N 1
ATOM 737 C CA . GLY A 1 94 ? 4.059 -9.777 12.896 1.00 95.19 94 GLY A CA 1
ATOM 738 C C . GLY A 1 94 ? 4.656 -8.959 11.747 1.00 95.19 94 GLY A C 1
ATOM 739 O O . GLY A 1 94 ? 5.657 -9.356 11.151 1.00 95.19 94 GLY A O 1
ATOM 740 N N . TRP A 1 95 ? 4.106 -7.776 11.466 1.00 95.12 95 TRP A N 1
ATOM 741 C CA . TRP A 1 95 ? 4.625 -6.869 10.446 1.00 95.12 95 TRP A CA 1
ATOM 742 C C . TRP A 1 95 ? 5.998 -6.300 10.817 1.00 95.12 95 TRP A C 1
ATOM 744 O O . TRP A 1 95 ? 6.886 -6.245 9.964 1.00 95.12 95 TRP A O 1
ATOM 754 N N . ALA A 1 96 ? 6.216 -5.943 12.082 1.00 94.25 96 ALA A N 1
ATOM 755 C CA . ALA A 1 96 ? 7.497 -5.440 12.573 1.00 94.25 96 ALA A CA 1
ATOM 756 C C . ALA A 1 96 ? 8.602 -6.510 12.562 1.00 94.25 96 ALA A C 1
ATOM 758 O O . ALA A 1 96 ? 9.727 -6.229 12.148 1.00 94.25 96 ALA A O 1
ATOM 759 N N . THR A 1 97 ? 8.281 -7.742 12.961 1.00 94.56 97 THR A N 1
ATOM 760 C CA . THR A 1 97 ? 9.263 -8.830 13.143 1.00 94.56 97 THR A CA 1
ATOM 761 C C . THR A 1 97 ? 9.406 -9.762 11.935 1.00 94.56 97 THR A C 1
ATOM 763 O O . THR A 1 97 ? 10.355 -10.546 11.859 1.00 94.56 97 THR A O 1
ATOM 766 N N . GLY A 1 98 ? 8.483 -9.688 10.974 1.00 92.81 98 GLY A N 1
ATOM 767 C CA . GLY A 1 98 ? 8.472 -10.539 9.789 1.00 92.81 98 GLY A CA 1
ATOM 768 C C . GLY A 1 98 ? 9.696 -10.358 8.886 1.00 92.81 98 GLY A C 1
ATOM 769 O O . GLY A 1 98 ? 10.331 -9.308 8.848 1.00 92.81 98 GLY A O 1
ATOM 770 N N . LYS A 1 99 ? 10.014 -11.394 8.099 1.00 92.62 99 LYS A N 1
ATOM 771 C CA . LYS A 1 99 ? 11.140 -11.386 7.139 1.00 92.62 99 LYS A CA 1
ATOM 772 C C . LYS A 1 99 ? 10.739 -10.952 5.725 1.00 92.62 99 LYS A C 1
ATOM 774 O O . LYS A 1 99 ? 11.601 -10.666 4.900 1.00 92.62 99 LYS A O 1
ATOM 779 N N . THR A 1 100 ? 9.443 -10.915 5.421 1.00 90.00 100 THR A N 1
ATOM 780 C CA . THR A 1 100 ? 8.904 -10.568 4.098 1.00 90.00 100 THR A CA 1
ATOM 781 C C . THR A 1 100 ? 8.500 -9.094 4.032 1.00 90.00 100 THR A C 1
ATOM 783 O O . THR A 1 100 ? 8.308 -8.434 5.056 1.00 90.00 100 THR A O 1
ATOM 786 N N . GLY A 1 101 ? 8.427 -8.532 2.820 1.00 88.56 101 GLY A N 1
ATOM 787 C CA . GLY A 1 101 ? 7.988 -7.146 2.610 1.00 88.56 101 GLY A CA 1
ATOM 788 C C . GLY A 1 101 ? 8.897 -6.075 3.229 1.00 88.56 101 GLY A C 1
ATOM 789 O O . GLY A 1 101 ? 8.451 -4.951 3.427 1.00 88.56 101 GLY A O 1
ATOM 790 N N . ARG A 1 102 ? 10.161 -6.394 3.549 1.00 91.12 102 ARG A N 1
ATOM 791 C CA . ARG A 1 102 ? 11.071 -5.472 4.258 1.00 91.12 102 ARG A CA 1
ATOM 792 C C . ARG A 1 102 ? 11.347 -4.178 3.496 1.00 91.12 102 ARG A C 1
ATOM 794 O O . ARG A 1 102 ? 11.452 -3.132 4.119 1.00 91.12 102 ARG A O 1
ATOM 801 N N . SER A 1 103 ? 11.379 -4.230 2.165 1.00 87.44 103 SER A N 1
ATOM 802 C CA . SER A 1 103 ? 11.490 -3.029 1.330 1.00 87.44 103 SER A CA 1
ATOM 803 C C . SER A 1 103 ? 10.318 -2.064 1.535 1.00 87.44 103 SER A C 1
ATOM 805 O O . SER A 1 103 ? 10.529 -0.860 1.605 1.00 87.44 103 SER A O 1
ATOM 807 N N . LEU A 1 104 ? 9.094 -2.587 1.670 1.00 91.75 104 LEU A N 1
ATOM 808 C CA . LEU A 1 104 ? 7.895 -1.796 1.946 1.00 91.75 104 LEU A CA 1
ATOM 809 C C . LEU A 1 104 ? 7.876 -1.312 3.402 1.00 91.75 104 LEU A C 1
ATOM 811 O O . LEU A 1 104 ? 7.515 -0.165 3.646 1.00 91.75 104 LEU A O 1
ATOM 815 N N . PHE A 1 105 ? 8.306 -2.148 4.355 1.00 93.31 105 PHE A N 1
ATOM 816 C CA . PHE A 1 105 ? 8.364 -1.801 5.781 1.00 93.31 105 PHE A CA 1
ATOM 817 C C . PHE A 1 105 ? 9.179 -0.528 6.045 1.00 93.31 105 PHE A C 1
ATOM 819 O O . PHE A 1 105 ? 8.757 0.303 6.844 1.00 93.31 105 PHE A O 1
ATOM 826 N N . THR A 1 106 ? 10.288 -0.329 5.321 1.00 91.44 106 THR A N 1
ATOM 827 C CA . THR A 1 106 ? 11.119 0.888 5.399 1.00 91.44 106 THR A CA 1
ATOM 828 C C . THR A 1 106 ? 10.321 2.178 5.191 1.00 91.44 106 THR A C 1
ATOM 830 O O . THR A 1 106 ? 10.654 3.205 5.773 1.00 91.44 106 THR A O 1
ATOM 833 N N . TYR A 1 107 ? 9.264 2.132 4.377 1.00 92.00 107 TYR A N 1
ATOM 834 C CA . TYR A 1 107 ? 8.439 3.296 4.044 1.00 92.00 107 TYR A CA 1
ATOM 835 C C . TYR A 1 107 ? 7.053 3.264 4.701 1.00 92.00 107 TYR A C 1
ATOM 837 O O . TYR A 1 107 ? 6.406 4.300 4.823 1.00 92.00 107 TYR A O 1
ATOM 845 N N . MET A 1 108 ? 6.586 2.085 5.118 1.00 92.19 108 MET A N 1
ATOM 846 C CA . MET A 1 108 ? 5.241 1.857 5.641 1.00 92.19 108 MET A CA 1
ATOM 847 C C . MET A 1 108 ? 5.275 0.873 6.819 1.00 92.19 108 MET A C 1
ATOM 849 O O . MET A 1 108 ? 4.846 -0.278 6.722 1.00 92.19 108 MET A O 1
ATOM 853 N N . ALA A 1 109 ? 5.798 1.336 7.955 1.00 92.75 109 ALA A N 1
ATOM 854 C CA . ALA A 1 109 ? 5.876 0.549 9.189 1.00 92.75 109 ALA A CA 1
ATOM 855 C C . ALA A 1 109 ? 4.504 0.327 9.853 1.00 92.75 109 ALA A C 1
ATOM 857 O O . ALA A 1 109 ? 4.331 -0.619 10.615 1.00 92.75 109 ALA A O 1
ATOM 858 N N . THR A 1 110 ? 3.516 1.171 9.548 1.00 92.00 110 THR A N 1
ATOM 859 C CA . THR A 1 110 ? 2.138 1.055 10.037 1.00 92.00 110 THR A CA 1
ATOM 860 C C . THR A 1 110 ? 1.138 1.249 8.895 1.00 92.00 110 THR A C 1
ATOM 862 O O . THR A 1 110 ? 1.470 1.878 7.883 1.00 92.00 110 THR A O 1
ATOM 865 N N . PRO A 1 111 ? -0.096 0.723 9.016 1.00 89.81 111 PRO A N 1
ATOM 866 C CA . PRO A 1 111 ? -1.141 0.974 8.035 1.00 89.81 111 PRO A CA 1
ATOM 867 C C . PRO A 1 111 ? -1.424 2.473 7.928 1.00 89.81 111 PRO A C 1
ATOM 869 O O . PRO A 1 111 ? -1.621 3.149 8.937 1.00 89.81 111 PRO A O 1
ATOM 872 N N . ASN A 1 112 ? -1.500 2.983 6.701 1.00 91.94 112 ASN A N 1
ATOM 873 C CA . ASN A 1 112 ? -1.876 4.366 6.427 1.00 91.94 112 ASN A CA 1
ATOM 874 C C . ASN A 1 112 ? -3.193 4.399 5.633 1.00 91.94 112 ASN A C 1
ATOM 876 O O . ASN A 1 112 ? -3.171 4.317 4.404 1.00 91.94 112 ASN A O 1
ATOM 880 N N . PRO A 1 113 ? -4.354 4.549 6.298 1.00 91.62 113 PRO A N 1
ATOM 881 C CA . PRO A 1 113 ? -5.644 4.658 5.613 1.00 91.62 113 PRO A CA 1
ATOM 882 C C . PRO A 1 113 ? -5.735 5.869 4.672 1.00 91.62 113 PRO A C 1
ATOM 884 O O . PRO A 1 113 ? -6.536 5.872 3.740 1.00 91.62 113 PRO A O 1
ATOM 887 N N . LYS A 1 114 ? -4.911 6.898 4.907 1.00 94.50 114 LYS A N 1
ATOM 888 C CA . LYS A 1 114 ? -4.871 8.145 4.133 1.00 94.50 114 LYS A CA 1
ATOM 889 C C . LYS A 1 114 ? -3.777 8.143 3.061 1.00 94.50 114 LYS A C 1
ATOM 891 O O . LYS A 1 114 ? -3.398 9.208 2.581 1.00 94.50 114 LYS A O 1
ATOM 896 N N . ASP A 1 115 ? -3.240 6.978 2.705 1.00 95.75 115 ASP A N 1
ATOM 897 C CA . ASP A 1 115 ? -2.245 6.875 1.642 1.00 95.75 115 ASP A CA 1
ATOM 898 C C . ASP A 1 115 ? -2.815 7.397 0.317 1.00 95.75 115 ASP A C 1
ATOM 900 O O . ASP A 1 115 ? -3.909 7.012 -0.105 1.00 95.75 115 ASP A O 1
ATOM 904 N N . SER A 1 116 ? -2.050 8.258 -0.356 1.00 96.75 116 SER A N 1
ATOM 905 C CA . SER A 1 116 ? -2.406 8.862 -1.640 1.00 96.75 116 SER A CA 1
ATOM 906 C C . SER A 1 116 ? -2.784 7.832 -2.706 1.00 96.75 116 SER A C 1
ATOM 908 O O . SER A 1 116 ? -3.579 8.151 -3.593 1.00 96.75 116 SER A O 1
ATOM 910 N N . ILE A 1 117 ? -2.260 6.600 -2.621 1.00 96.38 117 ILE A N 1
ATOM 911 C CA . ILE A 1 117 ? -2.611 5.506 -3.537 1.00 96.38 117 ILE A CA 1
ATOM 912 C C . ILE A 1 117 ? -4.123 5.232 -3.551 1.00 96.38 117 ILE A C 1
ATOM 914 O O . ILE A 1 117 ? -4.678 4.970 -4.613 1.00 96.38 117 ILE A O 1
ATOM 918 N N . ASN A 1 118 ? -4.816 5.395 -2.418 1.00 95.69 118 ASN A N 1
ATOM 919 C CA . ASN A 1 118 ? -6.251 5.116 -2.289 1.00 95.69 118 ASN A CA 1
ATOM 920 C C . ASN A 1 118 ? -7.127 6.080 -3.107 1.00 95.69 118 ASN A C 1
ATOM 922 O O . ASN A 1 118 ? -8.287 5.780 -3.368 1.00 95.69 118 ASN A O 1
ATOM 926 N N . SER A 1 119 ? -6.576 7.224 -3.524 1.00 96.00 119 SER A N 1
ATOM 927 C CA . SER A 1 119 ? -7.269 8.213 -4.363 1.00 96.00 119 SER A CA 1
ATOM 928 C C . SER A 1 119 ? -7.067 8.011 -5.869 1.00 96.00 119 SER A C 1
ATOM 930 O O . SER A 1 119 ? -7.669 8.723 -6.669 1.00 96.00 119 SER A O 1
ATOM 932 N N . LEU A 1 120 ? -6.207 7.069 -6.268 1.00 95.19 120 LEU A N 1
ATOM 933 C CA . LEU A 1 120 ? -5.925 6.781 -7.672 1.00 95.19 120 LEU A CA 1
ATOM 934 C C . LEU A 1 120 ? -6.969 5.840 -8.275 1.00 95.19 120 LEU A C 1
ATOM 936 O O . LEU A 1 120 ? -7.623 5.079 -7.565 1.00 95.19 120 LEU A O 1
ATOM 940 N N . GLU A 1 121 ? -7.060 5.823 -9.603 1.00 94.12 121 GLU A N 1
ATOM 941 C CA . GLU A 1 121 ? -7.817 4.799 -10.322 1.00 94.12 121 GLU A CA 1
ATOM 942 C C . GLU A 1 121 ? -7.181 3.414 -10.150 1.00 94.12 121 GLU A C 1
ATOM 944 O O . GLU A 1 121 ? -5.966 3.278 -9.978 1.00 94.12 121 GLU A O 1
ATOM 949 N N . ARG A 1 122 ? -8.000 2.360 -10.262 1.00 91.88 122 ARG A N 1
ATOM 950 C CA . ARG A 1 122 ? -7.585 0.966 -10.041 1.00 91.88 122 ARG A CA 1
ATOM 951 C C . ARG A 1 122 ? -6.315 0.589 -10.810 1.00 91.88 122 ARG A C 1
ATOM 953 O O . ARG A 1 122 ? -5.442 -0.065 -10.244 1.00 91.88 122 ARG A O 1
ATOM 960 N N . ARG A 1 123 ? -6.191 1.020 -12.070 1.00 89.56 123 ARG A N 1
ATOM 961 C CA . ARG A 1 123 ? -5.010 0.771 -12.913 1.00 89.56 123 ARG A CA 1
ATOM 962 C C . ARG A 1 123 ? -3.729 1.331 -12.287 1.00 89.56 123 ARG A C 1
ATOM 964 O O . ARG A 1 123 ? -2.736 0.614 -12.174 1.00 89.56 123 ARG A O 1
ATOM 971 N N . ASP A 1 124 ? -3.761 2.587 -11.859 1.00 91.00 124 ASP A N 1
ATOM 972 C CA . ASP A 1 124 ? -2.610 3.268 -11.264 1.00 91.00 124 ASP A CA 1
ATOM 973 C C . ASP A 1 124 ? -2.281 2.696 -9.881 1.00 91.00 124 ASP A C 1
ATOM 975 O O . ASP A 1 124 ? -1.110 2.494 -9.557 1.00 91.00 124 ASP A O 1
ATOM 979 N N . GLN A 1 125 ? -3.304 2.336 -9.096 1.00 94.56 125 GLN A N 1
ATOM 980 C CA . GLN A 1 125 ? -3.122 1.633 -7.823 1.00 94.56 125 GLN A CA 1
ATOM 981 C C . GLN A 1 125 ? -2.330 0.334 -8.002 1.00 94.56 125 GLN A C 1
ATOM 983 O O . GLN A 1 125 ? -1.389 0.088 -7.248 1.00 94.56 125 GLN A O 1
ATOM 988 N N . VAL A 1 126 ? -2.673 -0.488 -9.006 1.00 93.38 126 VAL A N 1
ATOM 989 C CA . VAL A 1 126 ? -1.943 -1.736 -9.302 1.00 93.38 126 VAL A CA 1
ATOM 990 C C . VAL A 1 126 ? -0.479 -1.448 -9.605 1.00 93.38 126 VAL A C 1
ATOM 992 O O . VAL A 1 126 ? 0.398 -2.117 -9.057 1.00 93.38 126 VAL A O 1
ATOM 995 N N . ILE A 1 127 ? -0.207 -0.469 -10.471 1.00 93.94 127 ILE A N 1
ATOM 996 C CA . ILE A 1 127 ? 1.158 -0.138 -10.888 1.00 93.94 127 ILE A CA 1
ATOM 997 C C . ILE A 1 127 ? 1.979 0.323 -9.683 1.00 93.94 127 ILE A C 1
ATOM 999 O O . ILE A 1 127 ? 3.038 -0.243 -9.416 1.00 93.94 127 ILE A O 1
ATOM 1003 N N . ILE A 1 128 ? 1.476 1.283 -8.906 1.00 97.56 128 ILE A N 1
ATOM 1004 C CA . ILE A 1 128 ? 2.188 1.801 -7.732 1.00 97.56 128 ILE A CA 1
ATOM 1005 C C . ILE A 1 128 ? 2.383 0.716 -6.673 1.00 97.56 128 ILE A C 1
ATOM 1007 O O . ILE A 1 128 ? 3.482 0.586 -6.135 1.00 97.56 128 ILE A O 1
ATOM 1011 N N . PHE A 1 129 ? 1.371 -0.113 -6.412 1.00 95.62 129 PHE A N 1
ATOM 1012 C CA . PHE A 1 129 ? 1.495 -1.242 -5.491 1.00 95.62 129 PHE A CA 1
ATOM 1013 C C . PHE A 1 129 ? 2.593 -2.222 -5.931 1.00 95.62 129 PHE A C 1
ATOM 1015 O O . PHE A 1 129 ? 3.446 -2.604 -5.126 1.00 95.62 129 PHE A O 1
ATOM 1022 N N . ARG A 1 130 ? 2.624 -2.594 -7.218 1.00 94.56 130 ARG A N 1
ATOM 1023 C CA . ARG A 1 130 ? 3.659 -3.473 -7.784 1.00 94.56 130 ARG A CA 1
ATOM 1024 C C . ARG A 1 130 ? 5.051 -2.849 -7.688 1.00 94.56 130 ARG A C 1
ATOM 1026 O O . ARG A 1 130 ? 5.995 -3.552 -7.345 1.00 94.56 130 ARG A O 1
ATOM 1033 N N . LEU A 1 131 ? 5.185 -1.545 -7.924 1.00 95.56 131 LEU A N 1
ATOM 1034 C CA . LEU A 1 131 ? 6.466 -0.842 -7.795 1.00 95.56 131 LEU A CA 1
ATOM 1035 C C . LEU A 1 131 ? 6.951 -0.788 -6.340 1.00 95.56 131 LEU A C 1
ATOM 1037 O O . LEU A 1 131 ? 8.097 -1.137 -6.072 1.00 95.56 131 LEU A O 1
ATOM 1041 N N . ARG A 1 132 ? 6.079 -0.424 -5.390 1.00 95.56 132 ARG A N 1
ATOM 1042 C CA . ARG A 1 132 ? 6.404 -0.366 -3.950 1.00 95.56 132 ARG A CA 1
ATOM 1043 C C . ARG A 1 132 ? 6.816 -1.721 -3.376 1.00 95.56 132 ARG A C 1
ATOM 1045 O O . ARG A 1 132 ? 7.678 -1.801 -2.507 1.00 95.56 132 ARG A O 1
ATOM 1052 N N . THR A 1 133 ? 6.188 -2.788 -3.856 1.00 92.69 133 THR A N 1
ATOM 1053 C CA . THR A 1 133 ? 6.459 -4.154 -3.397 1.00 92.69 133 THR A CA 1
ATOM 1054 C C . THR A 1 133 ? 7.555 -4.853 -4.205 1.00 92.69 133 THR A C 1
ATOM 1056 O O . THR A 1 133 ? 7.904 -5.976 -3.858 1.00 92.69 133 THR A O 1
ATOM 1059 N N . HIS A 1 134 ? 8.093 -4.235 -5.265 1.00 91.19 134 HIS A N 1
ATOM 1060 C CA . HIS A 1 134 ? 9.006 -4.864 -6.234 1.00 91.19 134 HIS A CA 1
ATOM 1061 C C . HIS A 1 134 ? 8.430 -6.137 -6.899 1.00 91.19 134 HIS A C 1
ATOM 1063 O O . HI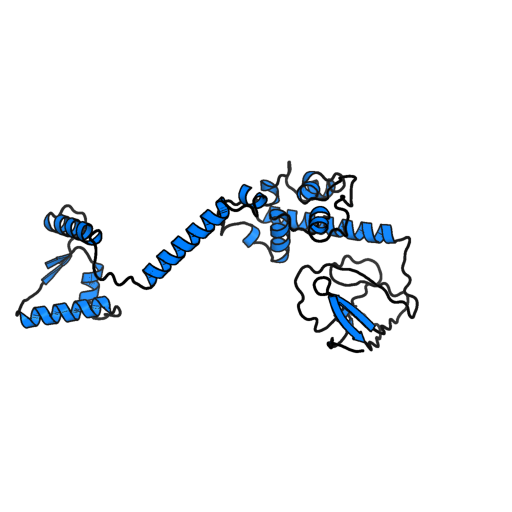S A 1 134 ? 9.135 -7.122 -7.128 1.00 91.19 134 HIS A O 1
ATOM 1069 N N . HIS A 1 135 ? 7.128 -6.104 -7.201 1.00 88.56 135 HIS A N 1
ATOM 1070 C CA . HIS A 1 135 ? 6.382 -7.124 -7.955 1.00 88.56 135 HIS A CA 1
ATOM 1071 C C . HIS A 1 135 ? 5.940 -6.634 -9.341 1.00 88.56 135 HIS A C 1
ATOM 1073 O O . HIS A 1 135 ? 4.978 -7.129 -9.929 1.00 88.56 135 HIS A O 1
ATOM 1079 N N . ALA A 1 136 ? 6.602 -5.603 -9.859 1.00 88.19 136 ALA A N 1
ATOM 1080 C CA . ALA A 1 136 ? 6.424 -5.190 -11.239 1.00 88.19 136 ALA A CA 1
ATOM 1081 C C . ALA A 1 136 ? 7.035 -6.255 -12.176 1.00 88.19 136 ALA A C 1
ATOM 1083 O O . ALA A 1 136 ? 8.037 -6.863 -11.803 1.00 88.19 136 ALA A O 1
ATOM 1084 N N . PRO A 1 137 ? 6.480 -6.494 -13.381 1.00 85.56 137 PRO A N 1
ATOM 1085 C CA . PRO A 1 137 ? 7.044 -7.426 -14.366 1.00 85.56 137 PRO A CA 1
ATOM 1086 C C . PRO A 1 137 ? 8.323 -6.868 -15.027 1.00 85.56 137 PRO A C 1
ATOM 1088 O O . PRO A 1 137 ? 8.394 -6.677 -16.241 1.00 85.56 137 PRO A O 1
ATOM 1091 N N . ASP A 1 138 ? 9.327 -6.542 -14.215 1.00 88.06 138 ASP A N 1
ATOM 1092 C CA . ASP A 1 138 ? 10.695 -6.263 -14.645 1.00 88.06 138 ASP A CA 1
ATOM 1093 C C . ASP A 1 138 ? 11.492 -7.574 -14.779 1.00 88.06 138 ASP A C 1
ATOM 1095 O O . ASP A 1 138 ? 11.109 -8.607 -14.223 1.00 88.06 138 ASP A O 1
ATOM 1099 N N . ASN A 1 139 ? 12.564 -7.587 -15.580 1.00 89.75 139 ASN A N 1
ATOM 1100 C CA . ASN A 1 139 ? 13.250 -8.851 -15.877 1.00 89.75 139 ASN A CA 1
ATOM 1101 C C . ASN A 1 139 ? 13.877 -9.493 -14.634 1.00 89.75 139 ASN A C 1
ATOM 1103 O O . ASN A 1 139 ? 13.926 -10.718 -14.564 1.00 89.75 139 ASN A O 1
ATOM 1107 N N . ALA A 1 140 ? 14.309 -8.709 -13.640 1.00 89.31 140 ALA A N 1
ATOM 1108 C CA . ALA A 1 140 ? 14.827 -9.262 -12.391 1.00 89.31 140 ALA A CA 1
ATOM 1109 C C . ALA A 1 140 ? 13.734 -10.010 -11.606 1.00 89.31 140 ALA A C 1
ATOM 1111 O O . ALA A 1 140 ? 13.957 -11.130 -11.141 1.00 89.31 140 ALA A O 1
ATOM 1112 N N . HIS A 1 141 ? 12.535 -9.430 -11.491 1.00 87.31 141 HIS A N 1
ATOM 1113 C CA . HIS A 1 141 ? 11.402 -10.079 -10.842 1.00 87.31 141 HIS A CA 1
ATOM 1114 C C . HIS A 1 141 ? 10.905 -11.297 -11.627 1.00 87.31 141 HIS A C 1
ATOM 1116 O O . HIS A 1 141 ? 10.668 -12.349 -11.032 1.00 87.31 141 HIS A O 1
ATOM 1122 N N . LEU A 1 142 ? 10.786 -11.175 -12.953 1.00 87.56 142 LEU A N 1
ATOM 1123 C CA . LEU A 1 142 ? 10.369 -12.272 -13.826 1.00 87.56 142 LEU A CA 1
ATOM 1124 C C . LEU A 1 142 ? 11.352 -13.441 -13.755 1.00 87.56 142 LEU A C 1
ATOM 1126 O O . LEU A 1 142 ? 10.909 -14.567 -13.568 1.00 87.56 142 LEU A O 1
ATOM 1130 N N . ASN A 1 143 ? 12.663 -13.183 -13.808 1.00 88.56 143 ASN A N 1
ATOM 1131 C CA . ASN A 1 143 ? 13.698 -14.209 -13.665 1.00 88.56 143 ASN A CA 1
ATOM 1132 C C . ASN A 1 143 ? 13.600 -14.954 -12.324 1.00 88.56 143 ASN A C 1
ATOM 1134 O O . ASN A 1 143 ? 13.724 -16.175 -12.285 1.00 88.56 143 ASN A O 1
ATOM 1138 N N . ARG A 1 144 ? 13.328 -14.225 -11.233 1.00 86.19 144 ARG A N 1
ATOM 1139 C CA . ARG A 1 144 ? 13.163 -14.799 -9.890 1.00 86.19 144 ARG A CA 1
ATOM 1140 C C . ARG A 1 144 ? 11.958 -15.739 -9.790 1.00 86.19 144 ARG A C 1
ATOM 1142 O O . ARG A 1 144 ? 12.022 -16.701 -9.033 1.00 86.19 144 ARG A O 1
ATOM 1149 N N . ILE A 1 145 ? 10.862 -15.441 -10.492 1.00 84.38 145 ILE A N 1
ATOM 1150 C CA . ILE A 1 145 ? 9.657 -16.289 -10.505 1.00 84.38 145 ILE A CA 1
ATOM 1151 C C . ILE A 1 145 ? 9.828 -17.454 -11.480 1.00 84.38 145 ILE A C 1
ATOM 1153 O O . ILE A 1 145 ? 9.526 -18.594 -11.140 1.00 84.38 145 ILE A O 1
ATOM 1157 N N . GLN A 1 146 ? 10.309 -17.164 -12.685 1.00 79.38 146 GLN A N 1
ATOM 1158 C CA . GLN A 1 146 ? 10.524 -18.137 -13.741 1.00 79.38 146 GLN A CA 1
ATOM 1159 C C . GLN A 1 146 ? 11.826 -17.796 -14.495 1.00 79.38 146 GLN A C 1
ATOM 1161 O O . GLN A 1 146 ? 11.846 -16.842 -15.280 1.00 79.38 146 GLN A O 1
ATOM 1166 N N . PRO A 1 147 ? 12.904 -18.588 -14.333 1.00 81.69 147 PRO A N 1
ATOM 1167 C CA . PRO A 1 147 ? 14.238 -18.296 -14.883 1.00 81.69 147 PRO A CA 1
ATOM 1168 C C . PRO A 1 147 ? 14.387 -18.375 -16.416 1.00 81.69 147 PRO A C 1
ATOM 1170 O O . PRO A 1 147 ? 15.474 -18.644 -16.916 1.00 81.69 147 PRO A O 1
ATOM 1173 N N . MET A 1 148 ? 13.317 -18.155 -17.183 1.00 75.38 148 MET A N 1
ATOM 1174 C CA . MET A 1 148 ? 13.314 -18.199 -18.652 1.00 75.38 148 MET A CA 1
ATOM 1175 C C . MET A 1 148 ? 13.694 -16.855 -19.287 1.00 75.38 148 MET A C 1
ATOM 1177 O O . MET A 1 148 ? 14.094 -16.808 -20.446 1.00 75.38 148 MET A O 1
ATOM 1181 N N . THR A 1 149 ? 13.567 -15.758 -18.535 1.00 76.12 149 THR A N 1
ATOM 1182 C CA . THR A 1 149 ? 13.984 -14.419 -18.972 1.00 76.12 149 THR A CA 1
ATOM 1183 C C . THR A 1 149 ? 15.284 -14.053 -18.260 1.00 76.12 149 THR A C 1
ATOM 1185 O O . THR A 1 149 ? 15.297 -14.088 -17.028 1.00 76.12 149 THR A O 1
ATOM 1188 N N . PRO A 1 150 ? 16.370 -13.696 -18.967 1.00 87.44 150 PRO A N 1
ATOM 1189 C CA . PRO A 1 150 ? 17.573 -13.177 -18.326 1.00 87.44 150 PRO A CA 1
ATOM 1190 C C . PRO A 1 150 ? 17.256 -11.895 -17.546 1.00 87.44 150 PRO A C 1
ATOM 1192 O O . PRO A 1 150 ? 16.489 -11.072 -18.046 1.00 87.44 150 PRO A O 1
ATOM 1195 N N . PRO A 1 151 ? 17.844 -11.672 -16.359 1.00 90.56 151 PRO A N 1
ATOM 1196 C CA . PRO A 1 151 ? 17.485 -10.537 -15.516 1.00 90.56 151 PRO A CA 1
ATOM 1197 C C . PRO A 1 151 ? 17.984 -9.190 -16.054 1.00 90.56 151 PRO A C 1
ATOM 1199 O O . PRO A 1 151 ? 17.681 -8.172 -15.449 1.00 90.56 151 PRO A O 1
ATOM 1202 N N . VAL A 1 152 ? 18.730 -9.163 -17.160 1.00 93.38 152 VAL A N 1
ATOM 1203 C CA . VAL A 1 152 ? 19.369 -7.969 -17.730 1.00 93.38 152 VAL A CA 1
ATOM 1204 C C . VAL A 1 152 ? 18.364 -6.905 -18.174 1.00 93.38 152 VAL A C 1
ATOM 1206 O O . VAL A 1 152 ? 17.231 -7.213 -18.559 1.00 93.38 152 VAL A O 1
ATOM 1209 N N . CYS A 1 153 ? 18.786 -5.641 -18.132 1.00 92.56 153 CYS A N 1
ATOM 1210 C CA . CYS A 1 153 ? 17.993 -4.526 -18.638 1.00 92.56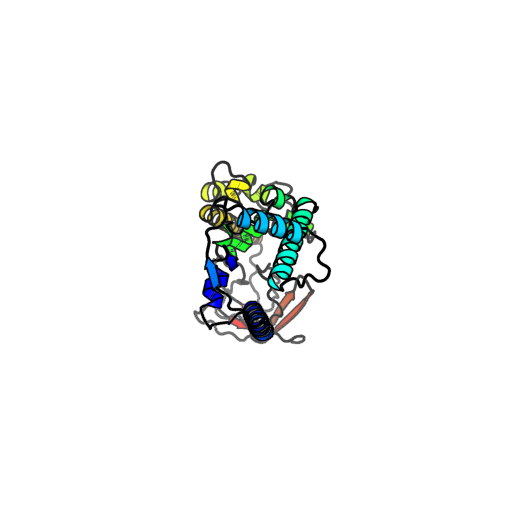 153 CYS A CA 1
ATOM 1211 C C . CYS A 1 153 ? 17.852 -4.595 -20.156 1.00 92.56 153 CYS A C 1
ATOM 1213 O O . CYS A 1 153 ? 18.812 -4.845 -20.877 1.00 92.56 153 CYS A O 1
ATOM 1215 N N . HIS A 1 154 ? 16.637 -4.361 -20.650 1.00 85.50 154 HIS A N 1
ATOM 1216 C CA . HIS A 1 154 ? 16.381 -4.391 -22.088 1.00 85.50 154 HIS A CA 1
ATOM 1217 C C . HIS A 1 154 ? 16.757 -3.088 -22.810 1.00 85.50 154 HIS A C 1
ATOM 1219 O O . HIS A 1 154 ? 16.769 -3.052 -24.036 1.00 85.50 154 HIS A O 1
ATOM 1225 N N . PHE A 1 155 ? 17.019 -2.004 -22.073 1.00 88.62 155 PHE A N 1
ATOM 1226 C CA . PHE A 1 155 ? 17.311 -0.696 -22.667 1.00 88.62 155 PHE A CA 1
ATOM 1227 C C . PHE A 1 155 ? 18.766 -0.260 -22.533 1.00 88.62 155 PHE A C 1
ATOM 1229 O O . PHE A 1 155 ? 19.182 0.641 -23.255 1.00 88.62 155 PHE A O 1
ATOM 1236 N N . CYS A 1 156 ? 19.516 -0.825 -21.589 1.00 92.38 156 CYS A N 1
ATOM 1237 C CA . CYS A 1 156 ? 20.920 -0.498 -21.359 1.00 92.38 156 CYS A CA 1
ATOM 1238 C C . CYS A 1 156 ? 21.680 -1.721 -20.835 1.00 92.38 156 CYS A C 1
ATOM 1240 O O . CYS A 1 156 ? 21.071 -2.730 -20.493 1.00 92.38 156 CYS A O 1
ATOM 1242 N N . ASP A 1 157 ? 22.997 -1.599 -20.683 1.00 92.38 157 ASP A N 1
ATOM 1243 C CA . ASP A 1 157 ? 23.889 -2.716 -20.336 1.00 92.38 157 ASP A CA 1
ATOM 1244 C C . ASP A 1 157 ? 23.885 -3.097 -18.842 1.00 92.38 157 ASP A C 1
ATOM 1246 O O . ASP A 1 157 ? 24.814 -3.728 -18.337 1.00 92.38 157 ASP A O 1
ATOM 1250 N N . ALA A 1 158 ? 22.854 -2.701 -18.090 1.00 94.56 158 ALA A N 1
ATOM 1251 C CA . ALA A 1 158 ? 22.765 -3.038 -16.676 1.00 94.56 158 ALA A CA 1
ATOM 1252 C C . ALA A 1 158 ? 22.456 -4.537 -16.482 1.00 94.56 158 ALA A C 1
ATOM 1254 O O . ALA A 1 158 ? 21.503 -5.054 -17.076 1.00 94.56 158 ALA A O 1
ATOM 1255 N N . PRO A 1 159 ? 23.181 -5.234 -15.585 1.00 92.94 159 PRO A N 1
ATOM 1256 C CA . PRO A 1 159 ? 23.039 -6.681 -15.406 1.00 92.94 159 PRO A CA 1
ATOM 1257 C C . PRO A 1 159 ? 21.699 -7.099 -14.783 1.00 92.94 159 PRO A C 1
ATOM 1259 O O . PRO A 1 159 ? 21.302 -8.254 -14.917 1.00 92.94 159 PRO A O 1
ATOM 1262 N N . TYR A 1 160 ? 20.992 -6.173 -14.123 1.00 94.25 160 TYR A N 1
ATOM 1263 C CA . TYR A 1 160 ? 19.708 -6.431 -13.470 1.00 94.25 160 TYR A CA 1
ATOM 1264 C C . TYR A 1 160 ? 18.690 -5.310 -13.755 1.00 94.25 160 TYR A C 1
ATOM 1266 O O . TYR A 1 160 ? 18.829 -4.184 -13.272 1.00 94.25 160 TYR A O 1
ATOM 1274 N N . GLU A 1 161 ? 17.618 -5.629 -14.485 1.00 94.19 161 GLU A N 1
ATOM 1275 C CA . GLU A 1 161 ? 16.424 -4.800 -14.665 1.00 94.19 161 GLU A CA 1
ATOM 1276 C C . GLU A 1 161 ? 15.574 -4.843 -13.393 1.00 94.19 161 GLU A C 1
ATOM 1278 O O . GLU A 1 161 ? 14.591 -5.574 -13.305 1.00 94.19 161 GLU A O 1
ATOM 1283 N N . THR A 1 162 ? 15.972 -4.078 -12.383 1.00 95.19 162 THR A N 1
ATOM 1284 C CA . THR A 1 162 ? 15.177 -3.902 -11.162 1.00 95.19 162 THR A CA 1
ATOM 1285 C C . THR A 1 162 ? 14.288 -2.667 -11.260 1.00 95.19 162 THR A C 1
ATOM 1287 O O . THR A 1 162 ? 14.596 -1.711 -11.973 1.00 95.19 162 THR A O 1
ATOM 1290 N N . THR A 1 163 ? 13.219 -2.630 -10.470 1.00 94.56 163 THR A N 1
ATOM 1291 C CA . THR A 1 163 ? 12.390 -1.428 -10.297 1.00 94.56 163 THR A CA 1
ATOM 1292 C C . THR A 1 163 ? 13.232 -0.195 -9.931 1.00 94.56 163 THR A C 1
ATOM 1294 O O . THR A 1 163 ? 13.039 0.867 -10.517 1.00 94.56 163 THR A O 1
ATOM 1297 N N . THR A 1 164 ? 14.210 -0.339 -9.029 1.00 95.25 164 THR A N 1
ATOM 1298 C CA . THR A 1 164 ? 15.148 0.736 -8.653 1.00 95.25 164 THR A CA 1
ATOM 1299 C C . THR A 1 164 ? 15.976 1.202 -9.847 1.00 95.25 164 THR A C 1
ATOM 1301 O O . THR A 1 164 ? 16.111 2.403 -10.076 1.00 95.25 164 THR A O 1
ATOM 1304 N N . HIS A 1 165 ? 16.493 0.261 -10.640 1.00 96.44 165 HIS A N 1
ATOM 1305 C CA . HIS A 1 165 ? 17.239 0.587 -11.846 1.00 96.44 165 HIS A CA 1
ATOM 1306 C C . HIS A 1 165 ? 16.374 1.371 -12.841 1.00 96.44 165 HIS A C 1
ATOM 1308 O O . HIS A 1 165 ? 16.769 2.444 -13.292 1.00 96.44 165 HIS A O 1
ATOM 1314 N N . LEU A 1 166 ? 15.174 0.876 -13.147 1.00 95.81 166 LEU A N 1
ATOM 1315 C CA . LEU A 1 166 ? 14.263 1.514 -14.098 1.00 95.81 166 LEU A CA 1
ATOM 1316 C C . LEU A 1 166 ? 13.852 2.922 -13.651 1.00 95.81 166 LEU A C 1
ATOM 1318 O O . LEU A 1 166 ? 13.895 3.848 -14.457 1.00 95.81 166 LEU A O 1
ATOM 1322 N N . LEU A 1 167 ? 13.490 3.089 -12.376 1.00 96.75 167 LEU A N 1
ATOM 1323 C CA . LEU A 1 167 ? 13.023 4.368 -11.840 1.00 96.75 167 LEU A CA 1
ATOM 1324 C C . LEU A 1 167 ? 14.142 5.394 -11.649 1.00 96.75 167 LEU A C 1
ATOM 1326 O O . LEU A 1 167 ? 13.859 6.580 -11.759 1.00 96.75 167 LEU A O 1
ATOM 1330 N N . PHE A 1 168 ? 15.384 4.978 -11.369 1.00 96.50 168 PHE A N 1
ATOM 1331 C CA . PHE A 1 168 ? 16.402 5.917 -10.865 1.00 96.50 168 PHE A CA 1
ATOM 1332 C C . PHE A 1 168 ? 17.767 5.864 -11.564 1.00 96.50 168 PHE A C 1
ATOM 1334 O O . PHE A 1 168 ? 18.547 6.795 -11.399 1.00 96.50 168 PHE A O 1
ATOM 1341 N N . GLN A 1 169 ? 18.091 4.815 -12.331 1.00 96.50 169 GLN A N 1
ATOM 1342 C CA . GLN A 1 169 ? 19.463 4.601 -12.831 1.00 96.50 169 GLN A CA 1
ATOM 1343 C C . GLN A 1 169 ? 19.567 4.364 -14.345 1.00 96.50 169 GLN A C 1
ATOM 1345 O O . GLN A 1 169 ? 20.550 4.766 -14.955 1.00 96.50 169 GLN A O 1
ATOM 1350 N N . CYS A 1 170 ? 18.569 3.739 -14.977 1.00 96.19 170 CYS A N 1
ATOM 1351 C CA . CYS A 1 170 ? 18.581 3.395 -16.401 1.00 96.19 170 CYS A CA 1
ATOM 1352 C C . CYS A 1 170 ? 18.821 4.627 -17.282 1.00 96.19 170 CYS A C 1
ATOM 1354 O O . CYS A 1 170 ? 17.978 5.522 -17.322 1.00 96.19 170 CYS A O 1
ATOM 1356 N N . THR A 1 171 ? 19.963 4.690 -17.961 1.00 94.81 171 THR A N 1
ATOM 1357 C CA . THR A 1 171 ? 20.375 5.833 -18.792 1.00 94.81 171 THR A CA 1
ATOM 1358 C C . THR A 1 171 ? 19.429 6.053 -19.970 1.00 94.81 171 THR A C 1
ATOM 1360 O O . THR A 1 171 ? 19.063 7.183 -20.268 1.00 94.81 171 THR A O 1
ATOM 1363 N N . SER A 1 172 ? 18.932 4.971 -20.564 1.00 94.88 172 SER A N 1
ATOM 1364 C CA . SER A 1 172 ? 18.009 4.988 -21.707 1.00 94.88 172 SER A CA 1
ATOM 1365 C C . SER A 1 172 ? 16.572 5.415 -21.372 1.00 94.88 172 SER A C 1
ATOM 1367 O O . SER A 1 172 ? 15.728 5.484 -22.261 1.00 94.88 172 SER A O 1
ATOM 1369 N N . LEU A 1 173 ? 16.269 5.666 -20.094 1.00 95.81 173 LEU A N 1
ATOM 1370 C CA . LEU A 1 173 ? 14.973 6.182 -19.631 1.00 95.81 173 LEU A CA 1
ATOM 1371 C C . LEU A 1 173 ? 15.092 7.588 -19.021 1.00 95.81 173 LEU A C 1
ATOM 1373 O O . LEU A 1 173 ? 14.150 8.045 -18.375 1.00 95.81 173 LEU A O 1
ATOM 1377 N N . GLN A 1 174 ? 16.241 8.256 -19.179 1.00 95.88 174 GLN A N 1
ATOM 1378 C CA . GLN A 1 174 ? 16.507 9.567 -18.581 1.00 95.88 174 GLN A CA 1
ATOM 1379 C C . GLN A 1 174 ? 15.468 10.617 -18.990 1.00 95.88 174 GLN A C 1
ATOM 1381 O O . GLN A 1 174 ? 14.962 11.334 -18.134 1.00 95.88 174 GLN A O 1
ATOM 1386 N N . ASP A 1 175 ? 15.093 10.642 -20.264 1.00 96.69 175 ASP A N 1
ATOM 1387 C CA . ASP A 1 175 ? 14.088 11.549 -20.816 1.00 96.69 175 ASP A CA 1
ATOM 1388 C C . ASP A 1 175 ? 12.701 11.348 -20.176 1.00 96.69 175 ASP A C 1
ATOM 1390 O O . ASP A 1 175 ? 12.068 12.315 -19.759 1.00 96.69 175 ASP A O 1
ATOM 1394 N N . LEU A 1 176 ? 12.253 10.098 -19.982 1.00 96.62 176 LEU A N 1
ATOM 1395 C CA . LEU A 1 176 ? 11.010 9.836 -19.240 1.00 96.62 176 LEU A CA 1
ATOM 1396 C C . LEU A 1 176 ? 11.119 10.252 -17.776 1.00 96.62 176 LEU A C 1
ATOM 1398 O O . LEU A 1 176 ? 10.127 10.680 -17.186 1.00 96.62 176 LEU A O 1
ATOM 1402 N N . ARG A 1 177 ? 12.289 10.075 -17.154 1.00 97.25 177 ARG A N 1
ATOM 1403 C CA . ARG A 1 177 ? 12.467 10.484 -15.759 1.00 97.25 177 ARG A CA 1
ATOM 1404 C C . ARG A 1 177 ? 12.344 11.991 -15.618 1.00 97.25 177 ARG A C 1
ATOM 1406 O O . ARG A 1 177 ? 11.652 12.439 -14.714 1.00 97.25 177 ARG A O 1
ATOM 1413 N N . GLU A 1 178 ? 12.961 12.747 -16.516 1.00 97.00 178 GLU A N 1
ATOM 1414 C CA . GLU A 1 178 ? 12.882 14.209 -16.533 1.00 97.00 178 GLU A CA 1
ATOM 1415 C C . GLU A 1 178 ? 11.455 14.714 -16.792 1.00 97.00 178 GLU A C 1
ATOM 1417 O O . GLU A 1 178 ? 11.045 15.716 -16.210 1.00 97.00 178 GLU A O 1
ATOM 1422 N N . GLU A 1 179 ? 10.674 13.999 -17.605 1.00 97.69 179 GLU A N 1
ATOM 1423 C CA . GLU A 1 179 ? 9.286 14.360 -17.907 1.00 97.69 179 GLU A CA 1
ATOM 1424 C C . GLU A 1 179 ? 8.309 14.037 -16.756 1.00 97.69 179 GLU A C 1
ATOM 1426 O O . GLU A 1 179 ? 7.428 14.840 -16.426 1.00 97.69 179 GLU A O 1
ATOM 1431 N N . TYR A 1 180 ? 8.438 12.860 -16.132 1.00 97.75 180 TYR A N 1
ATOM 1432 C CA . TYR A 1 180 ? 7.412 12.319 -15.229 1.00 97.75 180 TYR A CA 1
ATOM 1433 C C . TYR A 1 180 ? 7.822 12.239 -13.751 1.00 97.75 180 TYR A C 1
ATOM 1435 O O . TYR A 1 180 ? 6.951 12.275 -12.874 1.00 97.75 180 TYR A O 1
ATOM 1443 N N . LEU A 1 181 ? 9.108 12.095 -13.436 1.00 97.81 181 LEU A N 1
ATOM 1444 C CA . LEU A 1 181 ? 9.579 11.888 -12.063 1.00 97.81 181 LEU A CA 1
ATOM 1445 C C . LEU A 1 181 ? 10.029 13.213 -11.424 1.00 97.81 181 LEU A C 1
ATOM 1447 O O . LEU A 1 181 ? 10.367 14.165 -12.127 1.00 97.81 181 LEU A O 1
ATOM 1451 N N . PRO A 1 182 ? 10.003 13.331 -10.084 1.00 96.56 182 PRO A N 1
ATOM 1452 C CA . PRO A 1 182 ? 10.408 14.565 -9.421 1.00 96.56 182 PRO A CA 1
ATOM 1453 C C . PRO A 1 182 ? 11.931 14.753 -9.515 1.00 96.56 182 PRO A C 1
ATOM 1455 O O . PRO A 1 182 ? 12.663 13.764 -9.596 1.00 96.56 182 PRO A O 1
ATOM 1458 N N . PRO A 1 183 ? 12.452 15.990 -9.450 1.00 93.19 183 PRO A N 1
ATOM 1459 C CA . PRO A 1 183 ? 13.894 16.225 -9.447 1.00 93.19 183 PRO A CA 1
ATOM 1460 C C . PRO A 1 183 ? 14.553 15.514 -8.259 1.00 93.19 183 PRO A C 1
ATOM 1462 O O . PRO A 1 183 ? 13.999 15.501 -7.161 1.00 93.19 183 PRO A O 1
ATOM 1465 N N . ARG A 1 184 ? 15.751 14.947 -8.474 1.00 91.94 184 ARG A N 1
ATOM 1466 C CA . ARG A 1 184 ? 16.441 14.089 -7.486 1.00 91.94 184 ARG A CA 1
ATOM 1467 C C . ARG A 1 184 ? 15.516 12.962 -7.000 1.00 91.94 184 ARG A C 1
ATOM 1469 O O . ARG A 1 184 ? 15.251 12.822 -5.808 1.00 91.94 184 ARG A O 1
ATOM 1476 N N . SER A 1 185 ? 14.974 12.206 -7.955 1.00 94.44 185 SER A N 1
ATOM 1477 C CA . SER A 1 185 ? 13.995 11.154 -7.690 1.00 94.44 185 SER A CA 1
ATOM 1478 C C . SER A 1 185 ? 14.568 10.087 -6.754 1.00 94.44 185 SER A C 1
ATOM 1480 O O . SER A 1 185 ? 15.656 9.561 -6.984 1.00 94.44 185 SER A O 1
ATOM 1482 N N . ASP A 1 186 ? 13.804 9.746 -5.726 1.00 95.12 186 ASP A N 1
ATOM 1483 C CA . ASP A 1 186 ? 14.047 8.633 -4.820 1.00 95.12 186 ASP A CA 1
ATOM 1484 C C . ASP A 1 186 ? 12.741 7.861 -4.586 1.00 95.12 186 ASP A C 1
ATOM 1486 O O . ASP A 1 186 ? 11.666 8.239 -5.060 1.00 95.12 186 ASP A O 1
ATOM 1490 N N . ALA A 1 187 ? 12.813 6.750 -3.856 1.00 94.88 187 ALA A N 1
ATOM 1491 C CA . ALA A 1 187 ? 11.632 5.942 -3.584 1.00 94.88 187 ALA A CA 1
ATOM 1492 C C . ALA A 1 187 ? 10.523 6.732 -2.866 1.00 94.88 187 ALA A C 1
ATOM 1494 O O . ALA A 1 187 ? 9.353 6.542 -3.191 1.00 94.88 187 ALA A O 1
ATOM 1495 N N . TRP A 1 188 ? 10.858 7.630 -1.935 1.00 94.69 188 TRP A N 1
ATOM 1496 C CA . TRP A 1 188 ? 9.879 8.374 -1.142 1.00 94.69 188 TRP A CA 1
ATOM 1497 C C . TRP A 1 188 ? 9.105 9.372 -2.000 1.00 94.69 188 TRP A C 1
ATOM 1499 O O . TRP A 1 188 ? 7.876 9.305 -2.094 1.00 94.69 188 TRP A O 1
ATOM 1509 N N . ASN A 1 189 ? 9.825 10.261 -2.683 1.00 95.88 189 ASN A N 1
ATOM 1510 C CA . ASN A 1 189 ? 9.222 11.314 -3.488 1.00 95.88 189 ASN A CA 1
ATOM 1511 C C . ASN A 1 189 ? 8.545 10.775 -4.761 1.00 95.88 189 ASN A C 1
ATOM 1513 O O . ASN A 1 189 ? 7.644 11.428 -5.283 1.00 95.88 189 ASN A O 1
ATOM 1517 N N . THR A 1 190 ? 8.913 9.572 -5.213 1.00 97.25 190 THR A N 1
ATOM 1518 C CA . THR A 1 190 ? 8.363 8.943 -6.422 1.00 97.25 190 THR A CA 1
ATOM 1519 C C . THR A 1 190 ? 7.197 8.003 -6.114 1.00 97.25 190 THR A C 1
ATOM 1521 O O . THR A 1 190 ? 6.179 8.043 -6.802 1.00 97.25 190 THR A O 1
ATOM 1524 N N . LEU A 1 191 ? 7.304 7.170 -5.072 1.00 96.81 191 LEU A N 1
ATOM 1525 C CA . LEU A 1 191 ? 6.339 6.100 -4.794 1.00 96.81 191 LEU A CA 1
ATOM 1526 C C . LEU A 1 191 ? 5.454 6.354 -3.571 1.00 96.81 191 LEU A C 1
ATOM 1528 O O . LEU A 1 191 ? 4.414 5.709 -3.476 1.00 96.81 191 LEU A O 1
ATOM 1532 N N . TYR A 1 192 ? 5.796 7.269 -2.661 1.00 95.50 192 TYR A N 1
ATOM 1533 C CA . TYR A 1 192 ? 5.058 7.500 -1.401 1.00 95.50 192 TYR A CA 1
ATOM 1534 C C . TYR A 1 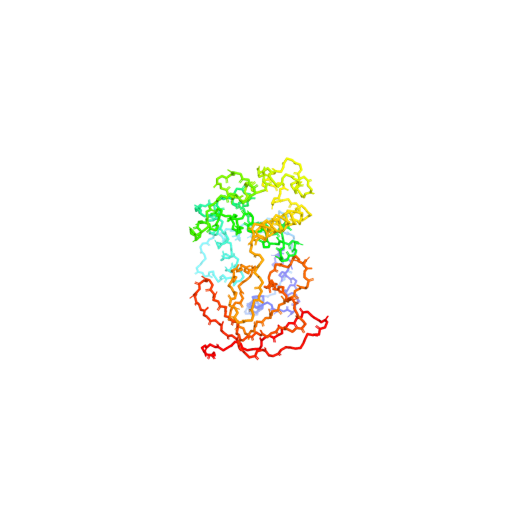192 ? 4.579 8.951 -1.216 1.00 95.50 192 TYR A C 1
ATOM 1536 O O . TYR A 1 192 ? 4.134 9.333 -0.137 1.00 95.50 192 TYR A O 1
ATOM 1544 N N . SER A 1 193 ? 4.642 9.756 -2.278 1.00 93.81 193 SER A N 1
ATOM 1545 C CA . SER A 1 193 ? 4.263 11.173 -2.279 1.00 93.81 193 SER A CA 1
ATOM 1546 C C . SER A 1 193 ? 2.741 11.386 -2.444 1.00 93.81 193 SER A C 1
ATOM 1548 O O . SER A 1 193 ? 1.913 10.545 -2.083 1.00 93.81 193 SER A O 1
ATOM 1550 N N . ASN A 1 194 ? 2.344 12.541 -2.976 1.00 96.44 194 ASN A N 1
ATOM 1551 C CA . ASN A 1 194 ? 0.958 12.883 -3.284 1.00 96.44 194 ASN A CA 1
ATOM 1552 C C . ASN A 1 194 ? 0.425 12.145 -4.528 1.00 96.44 194 ASN A C 1
ATOM 1554 O O . ASN A 1 194 ? 1.180 11.655 -5.370 1.00 96.44 194 ASN A O 1
ATOM 1558 N N . SER A 1 195 ? -0.900 12.109 -4.667 1.00 97.06 195 SER A N 1
ATOM 1559 C CA . SER A 1 195 ? -1.595 11.397 -5.747 1.00 97.06 195 SER A CA 1
ATOM 1560 C C . SER A 1 195 ? -1.207 11.877 -7.148 1.00 97.06 195 SER A C 1
ATOM 1562 O O . SER A 1 195 ? -1.099 11.063 -8.064 1.00 97.06 195 SER A O 1
ATOM 1564 N N . GLN A 1 196 ? -0.915 13.170 -7.320 1.00 97.44 196 GLN A N 1
ATOM 1565 C CA . GLN A 1 196 ? -0.463 13.719 -8.597 1.00 97.44 196 GLN A CA 1
ATOM 1566 C C . GLN A 1 196 ? 0.874 13.102 -9.025 1.00 97.44 196 GLN A C 1
ATOM 1568 O O . GLN A 1 196 ? 1.012 12.669 -10.171 1.00 97.44 196 GLN A O 1
ATOM 1573 N N . GLN A 1 197 ? 1.844 13.007 -8.113 1.00 98.00 197 GLN A N 1
ATOM 1574 C CA . GLN A 1 197 ? 3.134 12.388 -8.413 1.00 98.00 197 GLN A CA 1
ATOM 1575 C C . GLN A 1 197 ? 3.015 10.873 -8.609 1.00 98.00 197 GLN A C 1
ATOM 1577 O O . GLN A 1 197 ? 3.667 10.315 -9.493 1.00 98.00 197 GLN A O 1
ATOM 1582 N N . LEU A 1 198 ? 2.152 10.195 -7.849 1.00 98.12 198 LEU A N 1
ATOM 1583 C CA . LEU A 1 198 ? 1.893 8.772 -8.075 1.00 98.12 198 LEU A CA 1
ATOM 1584 C C . LEU A 1 198 ? 1.307 8.525 -9.471 1.00 98.12 198 LEU A C 1
ATOM 1586 O O . LEU A 1 198 ? 1.755 7.620 -10.172 1.00 98.12 198 LEU A O 1
ATOM 1590 N N . LYS A 1 199 ? 0.379 9.375 -9.927 1.00 98.00 199 LYS A N 1
ATOM 1591 C CA . LYS A 1 199 ? -0.170 9.292 -11.287 1.00 98.00 199 LYS A CA 1
ATOM 1592 C C . LYS A 1 199 ? 0.917 9.482 -12.345 1.00 98.00 199 LYS A C 1
ATOM 1594 O O . LYS A 1 199 ? 1.012 8.678 -13.267 1.00 98.00 199 LYS A O 1
ATOM 1599 N N . LYS A 1 200 ? 1.799 10.476 -12.183 1.00 98.25 200 LYS A N 1
ATOM 1600 C CA . LYS A 1 200 ? 2.943 10.661 -13.093 1.00 98.25 200 LYS A CA 1
ATOM 1601 C C . LYS A 1 200 ? 3.877 9.448 -13.116 1.00 98.25 200 LYS A C 1
ATOM 1603 O O . LYS A 1 200 ? 4.294 9.022 -14.187 1.00 98.25 200 LYS A O 1
ATOM 1608 N N . THR A 1 201 ? 4.150 8.851 -11.960 1.00 98.31 201 THR A N 1
ATOM 1609 C CA . THR A 1 201 ? 4.983 7.642 -11.847 1.00 98.31 201 THR A CA 1
ATOM 1610 C C . THR A 1 201 ? 4.333 6.431 -12.525 1.00 98.31 201 THR A C 1
ATOM 1612 O O . THR A 1 201 ? 5.011 5.641 -13.183 1.00 98.31 201 THR A O 1
ATOM 1615 N N . SER A 1 202 ? 3.007 6.300 -12.436 1.00 97.19 202 SER A N 1
ATOM 1616 C CA . SER A 1 202 ? 2.254 5.291 -13.191 1.00 97.19 202 SER A CA 1
ATOM 1617 C C . SER A 1 202 ? 2.361 5.509 -14.708 1.00 97.19 202 SER A C 1
ATOM 1619 O O . SER A 1 202 ? 2.604 4.562 -15.471 1.00 97.19 202 SER A O 1
ATOM 1621 N N . THR A 1 203 ? 2.266 6.765 -15.158 1.00 95.94 203 THR A N 1
ATOM 1622 C CA . THR A 1 203 ? 2.464 7.131 -16.568 1.00 95.94 203 THR A CA 1
ATOM 1623 C C . THR A 1 203 ? 3.882 6.817 -17.036 1.00 95.94 203 THR A C 1
ATOM 1625 O O . THR A 1 203 ? 4.027 6.164 -18.068 1.00 95.94 203 THR A O 1
ATOM 1628 N N . PHE A 1 204 ? 4.915 7.169 -16.261 1.00 97.38 204 PHE A N 1
ATOM 1629 C CA . PHE A 1 204 ? 6.308 6.783 -16.524 1.00 97.38 204 PHE A CA 1
ATOM 1630 C C . PHE A 1 204 ? 6.423 5.278 -16.790 1.00 97.38 204 PHE A C 1
ATOM 1632 O O . PHE A 1 204 ? 6.973 4.851 -17.808 1.00 97.38 204 PHE A O 1
ATOM 1639 N N . TYR A 1 205 ? 5.847 4.460 -15.904 1.00 94.94 205 TYR A N 1
ATOM 1640 C CA . TYR A 1 205 ? 5.915 3.007 -16.018 1.00 94.94 205 TYR A CA 1
ATOM 1641 C C . TYR A 1 205 ? 5.178 2.478 -17.261 1.00 94.94 205 TYR A C 1
ATOM 1643 O O . TYR A 1 205 ? 5.670 1.580 -17.955 1.00 94.94 205 TYR A O 1
ATOM 1651 N N . SER A 1 206 ? 4.024 3.066 -17.586 1.00 91.19 206 SER A N 1
ATOM 1652 C CA . SER A 1 206 ? 3.265 2.743 -18.801 1.00 91.19 206 SER A CA 1
ATOM 1653 C C . SER A 1 206 ? 4.040 3.114 -20.076 1.00 91.19 206 SER A C 1
ATOM 1655 O O . SER A 1 206 ? 4.090 2.322 -21.021 1.00 91.19 206 SER A O 1
ATOM 1657 N N . GLN A 1 207 ? 4.708 4.273 -20.097 1.00 88.25 207 GLN A N 1
ATOM 1658 C CA . GLN A 1 207 ? 5.534 4.713 -21.226 1.00 88.25 207 GLN A CA 1
ATOM 1659 C C . GLN A 1 207 ? 6.781 3.839 -21.396 1.00 88.25 207 GLN A C 1
ATOM 1661 O O . GLN A 1 207 ? 7.065 3.390 -22.507 1.00 88.25 207 GLN A O 1
ATOM 1666 N N . LYS A 1 208 ? 7.476 3.496 -20.301 1.00 91.62 208 LYS A N 1
ATOM 1667 C CA . LYS A 1 208 ? 8.579 2.515 -20.310 1.00 91.62 208 LYS A CA 1
ATOM 1668 C C . LYS A 1 208 ? 8.137 1.191 -20.924 1.00 91.62 208 LYS A C 1
ATOM 1670 O O . LYS A 1 208 ? 8.827 0.637 -21.778 1.00 91.62 208 LYS A O 1
ATOM 1675 N N . SER A 1 209 ? 6.981 0.683 -20.503 1.00 83.75 209 SER A N 1
ATOM 1676 C CA . SER A 1 209 ? 6.447 -0.591 -21.001 1.00 83.75 209 SER A CA 1
ATOM 1677 C C . SER A 1 209 ? 6.119 -0.517 -22.495 1.00 83.75 209 SER A C 1
ATOM 1679 O O . SER A 1 209 ? 6.435 -1.437 -23.247 1.00 83.75 209 SER A O 1
ATOM 1681 N N . SER A 1 210 ? 5.594 0.621 -22.949 1.00 79.44 210 SER A N 1
ATOM 1682 C CA . SER A 1 210 ? 5.332 0.887 -24.368 1.00 79.44 210 SER A CA 1
ATOM 1683 C C . SER A 1 210 ? 6.620 0.960 -25.197 1.00 79.44 210 SER A C 1
ATOM 1685 O O . SER A 1 210 ? 6.679 0.408 -26.294 1.00 79.44 210 SER A O 1
ATOM 1687 N N . ARG A 1 211 ? 7.686 1.585 -24.675 1.00 82.50 211 ARG A N 1
ATOM 1688 C CA . ARG A 1 211 ? 9.009 1.605 -25.330 1.00 82.50 211 ARG A CA 1
ATOM 1689 C C . ARG A 1 211 ? 9.598 0.212 -25.476 1.00 82.50 211 ARG A C 1
ATOM 1691 O O . ARG A 1 211 ? 10.140 -0.100 -26.530 1.00 82.50 211 ARG A O 1
ATOM 1698 N N . ARG A 1 212 ? 9.456 -0.631 -24.448 1.00 80.06 212 ARG A N 1
ATOM 1699 C CA . ARG A 1 212 ? 9.878 -2.037 -24.509 1.00 80.06 212 ARG A CA 1
ATOM 1700 C C . ARG A 1 212 ? 9.155 -2.779 -25.628 1.00 80.06 212 ARG A C 1
ATOM 1702 O O . ARG A 1 212 ? 9.816 -3.425 -26.432 1.00 80.06 212 ARG A O 1
ATOM 1709 N N . ALA A 1 213 ? 7.831 -2.645 -25.706 1.00 70.88 213 ALA A N 1
ATOM 1710 C CA . ALA A 1 213 ? 7.047 -3.277 -26.764 1.00 70.88 213 ALA A CA 1
ATOM 1711 C C . ALA A 1 213 ? 7.505 -2.818 -28.159 1.00 70.88 213 ALA A C 1
ATOM 1713 O O . ALA A 1 213 ? 7.754 -3.654 -29.022 1.00 70.88 213 ALA A O 1
ATOM 1714 N N . LYS A 1 214 ? 7.729 -1.509 -28.351 1.00 68.94 214 LYS A N 1
ATOM 1715 C CA . LYS A 1 214 ? 8.262 -0.963 -29.611 1.00 68.94 214 LYS A CA 1
ATOM 1716 C C . LYS A 1 214 ? 9.639 -1.536 -29.964 1.00 68.94 214 LYS A C 1
ATOM 1718 O O . LYS A 1 214 ? 9.842 -1.969 -31.092 1.00 68.94 214 LYS A O 1
ATOM 1723 N N . ALA A 1 215 ? 10.568 -1.592 -29.010 1.00 65.44 215 ALA A N 1
ATOM 1724 C CA . ALA A 1 215 ? 11.898 -2.162 -29.237 1.00 65.44 215 ALA A CA 1
ATOM 1725 C C . ALA A 1 215 ? 11.828 -3.645 -29.646 1.00 65.44 215 ALA A C 1
ATOM 1727 O O . ALA A 1 215 ? 12.530 -4.062 -30.563 1.00 65.44 215 ALA A O 1
ATOM 1728 N N . GLN A 1 216 ? 10.927 -4.416 -29.031 1.00 63.25 216 GLN A N 1
ATOM 1729 C CA . GLN A 1 216 ? 10.695 -5.819 -29.383 1.00 63.25 216 GLN A CA 1
ATOM 1730 C C . GLN A 1 216 ? 10.077 -5.975 -30.780 1.00 63.25 216 GLN A C 1
ATOM 1732 O O . GLN A 1 216 ? 10.464 -6.883 -31.511 1.00 63.25 216 GLN A O 1
ATOM 1737 N N . THR A 1 217 ? 9.185 -5.068 -31.196 1.00 49.47 217 THR A N 1
ATOM 1738 C CA . THR A 1 217 ? 8.650 -5.067 -32.569 1.00 49.47 217 THR A CA 1
ATOM 1739 C C . THR A 1 217 ? 9.695 -4.665 -33.613 1.00 49.47 217 THR A C 1
ATOM 1741 O O . THR A 1 217 ? 9.732 -5.257 -34.685 1.00 49.47 217 THR A O 1
ATOM 1744 N N . THR A 1 218 ? 10.590 -3.718 -33.304 1.00 44.50 218 THR A N 1
ATOM 1745 C CA . THR A 1 218 ? 11.650 -3.279 -34.230 1.00 44.50 218 THR A CA 1
ATOM 1746 C C . THR A 1 218 ? 12.771 -4.313 -34.343 1.00 44.50 218 THR A C 1
ATOM 1748 O O . THR A 1 218 ? 13.227 -4.593 -35.446 1.00 44.50 218 THR A O 1
ATOM 1751 N N . ALA A 1 219 ? 13.172 -4.953 -33.241 1.00 41.47 219 ALA A N 1
ATOM 1752 C CA . ALA A 1 219 ? 14.101 -6.089 -33.274 1.00 41.47 219 ALA A CA 1
ATOM 1753 C C . ALA A 1 219 ? 13.490 -7.322 -33.973 1.00 41.47 219 ALA A C 1
ATOM 1755 O O . ALA A 1 219 ? 14.211 -8.162 -34.504 1.00 41.47 219 ALA A O 1
ATOM 1756 N N . GLY A 1 220 ? 12.157 -7.407 -34.009 1.00 36.28 220 GLY A N 1
ATOM 1757 C CA . GLY A 1 220 ? 11.402 -8.367 -34.808 1.00 36.28 220 GLY A CA 1
ATOM 1758 C C . GLY A 1 220 ? 11.154 -7.945 -36.262 1.00 36.28 220 GLY A C 1
ATOM 1759 O O . GLY A 1 220 ? 10.537 -8.715 -36.986 1.00 36.28 220 GLY A O 1
ATOM 1760 N N . SER A 1 221 ? 11.615 -6.772 -36.722 1.00 32.38 221 SER A N 1
ATOM 1761 C CA . SER A 1 221 ? 11.310 -6.265 -38.076 1.00 32.38 221 SER A CA 1
ATOM 1762 C C . SER A 1 221 ? 12.077 -6.942 -39.222 1.00 32.38 221 SER A C 1
ATOM 1764 O O . SER A 1 221 ? 11.632 -6.856 -40.363 1.00 32.38 221 SER A O 1
ATOM 1766 N N . ASP A 1 222 ? 13.110 -7.741 -38.929 1.00 31.83 222 ASP A N 1
ATOM 1767 C CA . ASP A 1 222 ? 13.644 -8.738 -39.882 1.00 31.83 222 ASP A CA 1
ATOM 1768 C C . ASP A 1 222 ? 12.764 -10.002 -39.973 1.00 31.83 222 ASP A C 1
ATOM 1770 O O . ASP A 1 222 ? 13.018 -10.917 -40.755 1.00 31.83 222 ASP A O 1
ATOM 1774 N N . LYS A 1 223 ? 11.675 -10.044 -39.201 1.00 34.25 223 LYS A N 1
ATOM 1775 C CA . LYS A 1 223 ? 10.571 -10.993 -39.327 1.00 34.25 223 LYS A CA 1
ATOM 1776 C C . LYS A 1 223 ? 9.255 -10.225 -39.381 1.00 34.25 223 LYS A C 1
ATOM 1778 O O . LYS A 1 223 ? 8.397 -10.366 -38.512 1.00 34.25 223 LYS A O 1
ATOM 1783 N N . ASN A 1 224 ? 9.057 -9.452 -40.448 1.00 34.31 224 ASN A N 1
ATOM 1784 C CA . ASN A 1 224 ? 7.701 -9.263 -40.958 1.00 34.31 224 ASN A CA 1
ATOM 1785 C C . ASN A 1 224 ? 7.126 -10.664 -41.221 1.00 34.31 224 ASN A C 1
ATOM 1787 O O . ASN A 1 224 ? 7.412 -11.271 -42.251 1.00 34.31 224 ASN A O 1
ATOM 1791 N N . VAL A 1 225 ? 6.382 -11.217 -40.260 1.00 36.69 225 VAL A N 1
ATOM 1792 C CA . VAL A 1 225 ? 5.621 -12.451 -40.452 1.00 36.69 225 VAL A CA 1
ATOM 1793 C C . VAL A 1 225 ? 4.452 -12.071 -41.348 1.00 36.69 225 VAL A C 1
ATOM 1795 O O . VAL A 1 225 ? 3.402 -11.625 -40.888 1.00 36.69 225 VAL A O 1
ATOM 1798 N N . TYR A 1 226 ? 4.679 -12.143 -42.657 1.00 36.25 226 TYR A N 1
ATOM 1799 C CA . TYR A 1 226 ? 3.599 -12.158 -43.627 1.00 36.25 226 TYR A CA 1
ATOM 1800 C C . TYR A 1 226 ? 2.737 -13.373 -43.304 1.00 36.25 226 TYR A C 1
ATOM 1802 O O . TYR A 1 226 ? 3.236 -14.488 -43.351 1.00 36.25 226 TYR A O 1
ATOM 1810 N N . ILE A 1 227 ? 1.469 -13.162 -42.958 1.00 44.16 227 ILE A N 1
ATOM 1811 C CA . ILE A 1 227 ? 0.543 -14.266 -42.702 1.00 44.16 227 ILE A CA 1
ATOM 1812 C C . ILE A 1 227 ? 0.231 -14.916 -44.048 1.00 44.16 227 ILE A C 1
ATOM 1814 O O . ILE A 1 227 ? -0.575 -14.389 -44.824 1.00 44.16 227 ILE A O 1
ATOM 1818 N N . ALA A 1 228 ? 0.900 -16.023 -44.361 1.00 44.19 228 ALA A N 1
ATOM 1819 C CA . ALA A 1 228 ? 0.507 -16.849 -45.492 1.00 44.19 228 ALA A CA 1
ATOM 1820 C C . ALA A 1 228 ? -0.732 -17.680 -45.115 1.00 44.19 228 ALA A C 1
ATOM 1822 O O . ALA A 1 228 ? -0.944 -18.041 -43.957 1.00 44.19 228 ALA A O 1
ATOM 1823 N N . SER A 1 229 ? -1.585 -17.972 -46.099 1.00 45.47 229 SER A N 1
ATOM 1824 C CA . SER A 1 229 ? -2.753 -18.835 -45.890 1.00 45.47 229 SER A CA 1
ATOM 1825 C C . SER A 1 229 ? -2.304 -20.198 -45.351 1.00 45.47 229 SER A C 1
ATOM 1827 O O . SER A 1 229 ? -1.509 -20.869 -46.005 1.00 45.47 229 SER A O 1
ATOM 1829 N N . GLY A 1 230 ? -2.830 -20.609 -44.193 1.00 50.09 230 GLY A N 1
ATOM 1830 C CA . GLY A 1 230 ? -2.495 -21.884 -43.547 1.00 50.09 230 GLY A CA 1
ATOM 1831 C C . GLY A 1 230 ? -1.339 -21.839 -42.537 1.00 50.09 230 GLY A C 1
ATOM 1832 O O . GLY A 1 230 ? -0.927 -22.895 -42.064 1.00 50.09 230 GLY A O 1
ATOM 1833 N N . GLU A 1 231 ? -0.809 -20.661 -42.187 1.00 53.16 231 GLU A N 1
ATOM 1834 C CA . GLU A 1 231 ? 0.219 -20.537 -41.143 1.00 53.16 231 GLU A CA 1
ATOM 1835 C C . GLU A 1 231 ? -0.358 -20.352 -39.732 1.00 53.16 231 GLU A C 1
ATOM 1837 O O . GLU A 1 231 ? -1.265 -19.552 -39.498 1.00 53.16 231 GLU A O 1
ATOM 1842 N N . THR A 1 232 ? 0.240 -21.052 -38.764 1.00 55.56 232 THR A N 1
ATOM 1843 C CA . THR A 1 232 ? -0.050 -20.893 -37.332 1.00 55.56 232 THR A CA 1
ATOM 1844 C C . THR A 1 232 ? 0.886 -19.855 -36.722 1.00 55.56 232 THR A C 1
ATOM 1846 O O . THR A 1 232 ? 2.105 -20.032 -36.734 1.00 55.56 232 THR A O 1
ATOM 1849 N N . ILE A 1 233 ? 0.329 -18.811 -36.107 1.00 56.25 233 ILE A N 1
ATOM 1850 C CA . ILE A 1 233 ? 1.109 -17.795 -35.390 1.00 56.25 233 ILE A CA 1
ATOM 1851 C C . ILE A 1 233 ? 1.024 -18.047 -33.887 1.00 56.25 233 ILE A C 1
ATOM 1853 O O . ILE A 1 233 ? -0.059 -18.205 -33.329 1.00 56.25 233 ILE A O 1
ATOM 1857 N N . MET A 1 234 ? 2.182 -18.044 -33.226 1.00 51.94 234 MET A N 1
ATOM 1858 C CA . MET A 1 234 ? 2.300 -18.206 -31.778 1.00 51.94 234 MET A CA 1
ATOM 1859 C C . MET A 1 234 ? 2.762 -16.890 -31.156 1.00 51.94 234 MET A C 1
ATOM 1861 O O . MET A 1 234 ? 3.787 -16.337 -31.551 1.00 51.94 234 MET A O 1
ATOM 1865 N N . ALA A 1 235 ? 2.027 -16.401 -30.162 1.00 53.62 235 ALA A N 1
ATOM 1866 C CA . ALA A 1 235 ? 2.385 -15.209 -29.404 1.00 53.62 235 ALA A CA 1
ATOM 1867 C C . ALA A 1 235 ? 2.172 -15.450 -27.905 1.00 53.62 235 ALA A C 1
ATOM 1869 O O . ALA A 1 235 ? 1.262 -16.173 -27.504 1.00 53.62 235 ALA A O 1
ATOM 1870 N N . VAL A 1 236 ? 3.018 -14.834 -27.076 1.00 45.34 236 VAL A N 1
ATOM 1871 C CA . VAL A 1 236 ? 2.940 -14.917 -25.611 1.00 45.34 236 VAL A CA 1
ATOM 1872 C C . VAL A 1 236 ? 2.687 -13.517 -25.067 1.00 45.34 236 VAL A C 1
ATOM 1874 O O . VAL A 1 236 ? 3.461 -12.599 -25.327 1.00 45.34 236 VAL A O 1
ATOM 1877 N N . GLY A 1 237 ? 1.595 -13.354 -24.322 1.00 49.00 237 GLY A N 1
ATOM 1878 C CA . GLY A 1 237 ? 1.204 -12.092 -23.696 1.00 49.00 237 GLY A CA 1
ATOM 1879 C C . GLY A 1 237 ? 0.974 -12.263 -22.198 1.00 49.00 237 GLY A C 1
ATOM 1880 O O . GLY A 1 237 ? 0.576 -13.333 -21.743 1.00 49.00 237 GLY A O 1
ATOM 1881 N N . ALA A 1 238 ? 1.224 -11.203 -21.430 1.00 42.38 238 ALA A N 1
ATOM 1882 C CA . ALA A 1 238 ? 0.906 -11.146 -20.008 1.00 42.38 238 ALA A CA 1
ATOM 1883 C C . ALA A 1 238 ? -0.354 -10.296 -19.800 1.00 42.38 238 ALA A C 1
ATOM 1885 O O . ALA A 1 238 ? -0.406 -9.146 -20.241 1.00 42.38 238 ALA A O 1
ATOM 1886 N N . PHE A 1 239 ? -1.359 -10.849 -19.121 1.00 43.88 239 PHE A N 1
ATOM 1887 C CA . PHE A 1 239 ? -2.573 -10.121 -18.752 1.00 43.88 239 PHE A CA 1
ATOM 1888 C C . PHE A 1 239 ? -2.361 -9.353 -17.441 1.00 43.88 239 PHE A C 1
ATOM 1890 O O . PHE A 1 239 ? -1.638 -9.799 -16.548 1.00 43.88 239 PHE A O 1
ATOM 1897 N N . SER A 1 240 ? -2.972 -8.171 -17.321 1.00 36.72 240 SER A N 1
ATOM 1898 C CA . SER A 1 240 ? -2.874 -7.343 -16.112 1.00 36.72 240 SER A CA 1
ATOM 1899 C C . SER A 1 240 ? -3.598 -7.947 -14.909 1.00 36.72 240 SER A C 1
ATOM 1901 O O . SER A 1 240 ? -3.200 -7.648 -13.778 1.00 36.72 240 SER A O 1
ATOM 1903 N N . ASP A 1 241 ? -4.590 -8.807 -15.166 1.00 37.97 241 ASP A N 1
ATOM 1904 C CA . ASP A 1 241 ? -5.527 -9.386 -14.204 1.00 37.97 241 ASP A CA 1
ATOM 1905 C C . ASP A 1 241 ? -5.758 -10.887 -14.465 1.00 37.97 241 ASP A C 1
ATOM 1907 O O . ASP A 1 241 ? -5.542 -11.384 -15.572 1.00 37.97 241 ASP A O 1
ATOM 1911 N N . PHE A 1 242 ? -6.199 -11.613 -13.431 1.00 43.62 242 PHE A N 1
ATOM 1912 C CA . PHE A 1 242 ? -6.581 -13.023 -13.534 1.00 43.62 242 PHE A CA 1
ATOM 1913 C C . PHE A 1 242 ? -7.903 -13.143 -14.301 1.00 43.62 242 PHE A C 1
ATOM 1915 O O . PHE A 1 242 ? -8.940 -12.680 -13.831 1.00 43.62 242 PHE A O 1
ATOM 1922 N N . VAL A 1 243 ? -7.852 -13.750 -15.488 1.00 42.75 243 VAL A N 1
ATOM 1923 C CA . VAL A 1 243 ? -8.989 -13.817 -16.424 1.00 42.75 243 VAL A CA 1
ATOM 1924 C C . VAL A 1 243 ? -9.968 -14.956 -16.076 1.00 42.75 243 VAL A C 1
ATOM 1926 O O . VAL A 1 243 ? -11.120 -14.927 -16.496 1.00 42.75 243 VAL A O 1
ATOM 1929 N N . GLY A 1 244 ? -9.557 -15.927 -15.250 1.00 49.69 244 GLY A N 1
ATOM 1930 C CA . GLY A 1 244 ? -10.388 -17.080 -14.886 1.00 49.69 244 GLY A CA 1
ATOM 1931 C C . GLY A 1 244 ? -10.605 -18.055 -16.050 1.00 49.69 244 GLY A C 1
ATOM 1932 O O . GLY A 1 244 ? -9.778 -18.147 -16.956 1.00 49.69 244 GLY A O 1
ATOM 1933 N N . ILE A 1 245 ? -11.707 -18.812 -16.011 1.00 48.78 245 ILE A N 1
ATOM 1934 C CA . ILE A 1 245 ? -12.092 -19.715 -17.108 1.00 48.78 245 ILE A CA 1
ATOM 1935 C C . ILE A 1 245 ? -12.498 -18.860 -18.311 1.00 48.78 245 ILE A C 1
ATOM 1937 O O . ILE A 1 245 ? -13.441 -18.071 -18.229 1.00 48.78 245 ILE A O 1
ATOM 1941 N N . LEU A 1 246 ? -11.793 -19.025 -19.430 1.00 45.03 246 LEU A N 1
ATOM 1942 C CA . LEU A 1 246 ? -12.072 -18.292 -20.663 1.00 45.03 246 LEU A CA 1
ATOM 1943 C C . LEU A 1 246 ? -13.407 -18.753 -21.260 1.00 45.03 246 LEU A C 1
ATOM 1945 O O . LEU A 1 246 ? -13.566 -19.926 -21.581 1.00 45.03 246 LEU A O 1
ATOM 1949 N N . SER A 1 247 ? -14.356 -17.828 -21.419 1.00 42.97 247 SER A N 1
ATOM 1950 C CA . SER A 1 247 ? -15.682 -18.083 -22.008 1.00 42.97 247 SER A CA 1
ATOM 1951 C C . SER A 1 247 ? -15.788 -17.661 -23.481 1.00 42.97 247 SER A C 1
ATOM 1953 O O . SER A 1 247 ? -16.578 -18.229 -24.237 1.00 42.97 247 SER A O 1
ATOM 1955 N N . SER A 1 248 ? -14.975 -16.693 -23.909 1.00 47.03 248 SER A N 1
ATOM 1956 C CA . SER A 1 248 ? -14.908 -16.191 -25.286 1.00 47.03 248 SER A CA 1
ATOM 1957 C C . SER A 1 248 ? -13.542 -15.576 -25.581 1.00 47.03 248 SER A C 1
ATOM 1959 O O . SER A 1 248 ? -12.875 -15.089 -24.667 1.00 47.03 248 SER A O 1
ATOM 1961 N N . VAL A 1 249 ? -13.160 -15.529 -26.858 1.00 52.00 249 VAL A N 1
ATOM 1962 C CA . VAL A 1 249 ? -11.932 -14.868 -27.317 1.00 52.00 249 VAL A CA 1
ATOM 1963 C C . VAL A 1 249 ? -12.301 -13.827 -28.367 1.00 52.00 249 VAL A C 1
ATOM 1965 O O . VAL A 1 249 ? -12.981 -14.134 -29.341 1.00 52.00 249 VAL A O 1
ATOM 1968 N N . THR A 1 250 ? -11.840 -12.594 -28.183 1.00 52.25 250 THR A N 1
ATOM 1969 C CA . THR A 1 250 ? -12.007 -11.526 -29.175 1.00 52.25 250 THR A CA 1
ATOM 1970 C C . THR A 1 250 ? -10.662 -11.269 -29.832 1.00 52.25 250 THR A C 1
ATOM 1972 O O . THR A 1 250 ? -9.677 -10.998 -29.144 1.00 52.25 250 THR A O 1
ATOM 1975 N N . LEU A 1 251 ? -10.611 -11.346 -31.161 1.00 54.00 251 LEU A N 1
ATOM 1976 C CA . LEU A 1 251 ? -9.433 -10.953 -31.926 1.00 54.00 251 LEU A CA 1
ATOM 1977 C C . LEU A 1 251 ? -9.656 -9.557 -32.497 1.00 54.00 251 LEU A C 1
ATOM 1979 O O . LEU A 1 251 ? -10.691 -9.269 -33.100 1.00 54.00 251 LEU A O 1
ATOM 1983 N N . ARG A 1 252 ? -8.668 -8.686 -32.296 1.00 50.88 252 ARG A N 1
ATOM 1984 C CA . ARG A 1 252 ? -8.672 -7.326 -32.826 1.00 50.88 252 ARG A CA 1
ATOM 1985 C C . ARG A 1 252 ? -7.508 -7.189 -33.791 1.00 50.88 252 ARG A C 1
ATOM 1987 O O . ARG A 1 252 ? -6.373 -7.446 -33.407 1.00 50.88 252 ARG A O 1
ATOM 1994 N N . TYR A 1 253 ? -7.778 -6.790 -35.027 1.00 52.38 253 TYR A N 1
ATOM 1995 C CA . TYR A 1 253 ? -6.733 -6.455 -35.987 1.00 52.38 253 TYR A CA 1
ATOM 1996 C C . TYR A 1 253 ? -6.749 -4.948 -36.223 1.00 52.38 253 TYR A C 1
ATOM 1998 O O . TYR A 1 253 ? -7.810 -4.331 -36.257 1.00 52.38 253 TYR A O 1
ATOM 2006 N N . GLU A 1 254 ? -5.574 -4.359 -36.402 1.00 46.94 254 GLU A N 1
ATOM 2007 C CA . GLU A 1 254 ? -5.440 -2.962 -36.798 1.00 46.94 254 GLU A CA 1
ATOM 2008 C C . GLU A 1 254 ? -4.669 -2.908 -38.107 1.00 46.94 254 GLU A C 1
ATOM 2010 O O . GLU A 1 254 ? -3.655 -3.589 -38.301 1.00 46.94 254 GLU A O 1
ATOM 2015 N N . LYS A 1 255 ? -5.148 -2.077 -39.030 1.00 37.88 255 LYS A N 1
ATOM 2016 C CA . LYS A 1 255 ? -4.445 -1.827 -40.281 1.00 37.88 255 LYS A CA 1
ATOM 2017 C C . LYS A 1 255 ? -3.306 -0.839 -40.011 1.00 37.88 255 LYS A C 1
ATOM 2019 O O . LYS A 1 255 ? -3.493 0.356 -40.168 1.00 37.88 255 LYS A O 1
ATOM 2024 N N . TYR A 1 256 ? -2.142 -1.376 -39.634 1.00 35.31 256 TYR A N 1
ATOM 2025 C CA . TYR A 1 256 ? -0.884 -0.666 -39.351 1.00 35.31 256 TYR A CA 1
ATOM 2026 C C . TYR A 1 256 ? -0.951 0.418 -38.249 1.00 35.31 256 TYR A C 1
ATOM 2028 O O . TYR A 1 256 ? -1.505 1.492 -38.444 1.00 35.31 256 TYR A O 1
ATOM 2036 N N . GLY A 1 257 ? -0.220 0.194 -37.145 1.00 39.69 257 GLY A N 1
ATOM 2037 C CA . GLY A 1 257 ? 0.344 1.288 -36.339 1.00 39.69 257 GLY A CA 1
ATOM 2038 C C . GLY A 1 257 ? -0.314 1.672 -35.005 1.00 39.69 257 GLY A C 1
ATOM 2039 O O . GLY A 1 257 ? -0.137 2.820 -34.603 1.00 39.69 257 GLY A O 1
ATOM 2040 N N . GLY A 1 258 ? -1.007 0.787 -34.280 1.00 33.53 258 GLY A N 1
ATOM 2041 C CA . GLY A 1 258 ? -1.530 1.119 -32.943 1.00 33.53 258 GLY A CA 1
ATOM 2042 C C . GLY A 1 258 ? -0.785 0.502 -31.753 1.00 33.53 258 GLY A C 1
ATOM 2043 O O . GLY A 1 258 ? 0.034 -0.410 -31.861 1.00 33.53 258 GLY A O 1
ATOM 2044 N N . THR A 1 259 ? -1.038 1.099 -30.584 1.00 36.81 259 THR A N 1
ATOM 2045 C CA . THR A 1 259 ? -0.314 0.949 -29.307 1.00 36.81 259 THR A CA 1
ATOM 2046 C C . THR A 1 259 ? -1.113 0.161 -28.257 1.00 36.81 259 THR A C 1
ATOM 2048 O O . THR A 1 259 ? -1.133 0.528 -27.079 1.00 36.81 259 THR A O 1
ATOM 2051 N N . GLY A 1 260 ? -1.827 -0.891 -28.661 1.00 30.28 260 GLY A N 1
ATOM 2052 C CA . GLY A 1 260 ? -2.659 -1.693 -27.759 1.00 30.28 260 GLY A CA 1
ATOM 2053 C C . GLY A 1 260 ? -1.857 -2.723 -26.956 1.00 30.28 260 GLY A C 1
ATOM 2054 O O . GLY A 1 260 ? -1.246 -3.618 -27.527 1.00 30.28 260 GLY A O 1
ATOM 2055 N N . PHE A 1 261 ? -1.9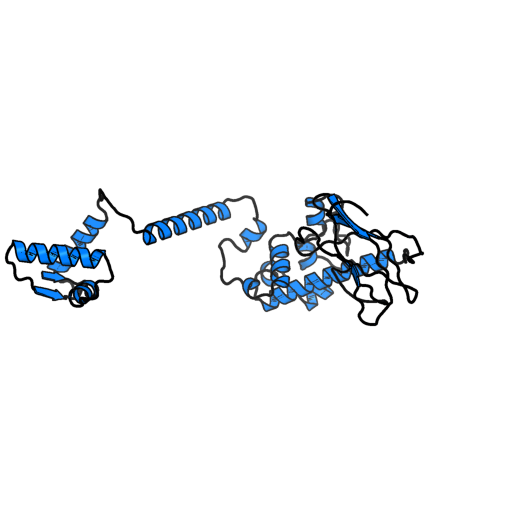02 -2.643 -25.624 1.00 27.36 261 PHE A N 1
ATOM 2056 C CA . PHE A 1 261 ? -1.585 -3.775 -24.745 1.00 27.36 261 PHE A CA 1
ATOM 2057 C C . PHE A 1 261 ? -2.884 -4.532 -24.445 1.00 27.36 261 PHE A C 1
ATOM 2059 O O . PHE A 1 261 ? -3.855 -3.921 -24.004 1.00 27.36 261 PHE A O 1
ATOM 2066 N N . GLY A 1 262 ? -2.890 -5.851 -24.659 1.00 33.56 262 GLY A N 1
ATOM 2067 C CA . GLY A 1 262 ? -4.011 -6.738 -24.310 1.00 33.56 262 GLY A CA 1
ATOM 2068 C C . GLY A 1 262 ? -4.872 -7.234 -25.479 1.00 33.56 262 GLY A C 1
ATOM 2069 O O . GLY A 1 262 ? -5.797 -8.002 -25.244 1.00 33.56 262 GLY A O 1
ATOM 2070 N N . ALA A 1 263 ? -4.551 -6.864 -26.720 1.00 35.50 263 ALA A N 1
ATOM 2071 C CA . ALA A 1 263 ? -5.132 -7.446 -27.928 1.00 35.50 263 ALA A CA 1
ATOM 2072 C C . ALA A 1 263 ? -4.005 -7.994 -28.815 1.00 35.50 263 ALA A C 1
ATOM 2074 O O . ALA A 1 263 ? -3.002 -7.312 -29.027 1.00 35.50 263 ALA A O 1
ATOM 2075 N N . PHE A 1 264 ? -4.138 -9.226 -29.313 1.00 40.97 264 PHE A N 1
ATOM 2076 C CA . PHE A 1 264 ? -3.217 -9.758 -30.317 1.00 40.97 264 PHE A CA 1
ATOM 2077 C C . PHE A 1 264 ? -3.513 -9.073 -31.656 1.00 40.97 264 PHE A C 1
ATOM 2079 O O . PHE A 1 264 ? -4.469 -9.440 -32.334 1.00 40.97 264 PHE A O 1
ATOM 2086 N N . VAL A 1 265 ? -2.729 -8.051 -32.004 1.00 37.34 265 VAL A N 1
ATOM 2087 C CA . VAL A 1 265 ? -2.881 -7.298 -33.255 1.00 37.34 265 VAL A CA 1
ATOM 2088 C C . VAL A 1 265 ? -2.111 -8.009 -34.369 1.00 37.34 265 VAL A C 1
ATOM 2090 O O . VAL A 1 265 ? -0.887 -8.107 -34.313 1.00 37.34 265 VAL A O 1
ATOM 2093 N N . PHE A 1 266 ? -2.818 -8.488 -35.394 1.00 39.31 266 PHE A N 1
ATOM 2094 C CA . PHE A 1 266 ? -2.234 -9.130 -36.578 1.00 39.31 266 PHE A CA 1
ATOM 2095 C C . PHE A 1 266 ? -2.502 -8.288 -37.834 1.00 39.31 266 PHE A C 1
ATOM 2097 O O . PHE A 1 266 ? -3.620 -7.822 -38.041 1.00 39.31 266 PHE A O 1
ATOM 2104 N N . GLY A 1 267 ? -1.494 -8.080 -38.685 1.00 31.58 267 GLY A N 1
ATOM 2105 C CA . GLY A 1 267 ? -1.649 -7.325 -39.932 1.00 31.58 267 GLY A CA 1
ATOM 2106 C C . GLY A 1 267 ? -2.212 -8.192 -41.062 1.00 31.58 267 GLY A C 1
ATOM 2107 O O . GLY A 1 267 ? -1.564 -9.147 -41.481 1.00 31.58 267 GLY A O 1
ATOM 2108 N N . ALA A 1 268 ? -3.390 -7.854 -41.595 1.00 35.09 268 ALA A N 1
ATOM 2109 C CA . ALA A 1 268 ? -3.961 -8.522 -42.767 1.00 35.09 268 ALA A CA 1
ATOM 2110 C C . ALA A 1 268 ? -3.664 -7.722 -44.050 1.00 35.09 268 ALA A C 1
ATOM 2112 O O . ALA A 1 268 ? -4.111 -6.588 -44.215 1.00 35.09 268 ALA A O 1
ATOM 2113 N N . GLY A 1 269 ? -2.911 -8.320 -44.979 1.00 31.28 269 GLY A N 1
ATOM 2114 C CA . GLY A 1 269 ? -2.543 -7.710 -46.265 1.00 31.28 269 GLY A CA 1
ATOM 2115 C C . GLY A 1 269 ? -3.628 -7.755 -47.353 1.00 31.28 269 GLY A C 1
ATOM 2116 O O . GLY A 1 269 ? -3.415 -7.218 -48.438 1.00 31.28 269 GLY A O 1
ATOM 2117 N N . LYS A 1 270 ? -4.786 -8.388 -47.110 1.00 35.62 270 LYS A N 1
ATOM 2118 C CA . LYS A 1 270 ? -5.907 -8.472 -48.067 1.00 35.62 270 LYS A CA 1
ATOM 2119 C C . LYS A 1 270 ? -7.260 -8.344 -47.366 1.00 35.62 270 LYS A C 1
ATOM 2121 O O . LYS A 1 270 ? -7.381 -8.640 -46.184 1.00 35.62 270 LYS A O 1
ATOM 2126 N N . ASN A 1 271 ? -8.272 -7.925 -48.131 1.00 39.16 271 ASN A N 1
ATOM 2127 C CA . ASN A 1 271 ? -9.631 -7.576 -47.690 1.00 39.16 271 ASN A CA 1
ATOM 2128 C C . ASN A 1 271 ? -10.486 -8.750 -47.137 1.00 39.16 271 ASN A C 1
ATOM 2130 O O . ASN A 1 271 ? -11.709 -8.645 -47.090 1.00 39.16 271 ASN A O 1
ATOM 2134 N N . SER A 1 272 ? -9.876 -9.854 -46.704 1.00 44.19 272 SER A N 1
ATOM 2135 C CA . SER A 1 272 ? -10.550 -10.974 -46.039 1.00 44.19 272 SER A CA 1
ATOM 2136 C C . SER A 1 272 ? -9.544 -11.774 -45.207 1.00 44.19 272 SER A C 1
ATOM 2138 O O . SER A 1 272 ? -8.488 -12.138 -45.726 1.00 44.19 272 SER A O 1
ATOM 2140 N N . LEU A 1 273 ? -9.880 -12.073 -43.950 1.00 48.16 273 LEU A N 1
ATOM 2141 C CA . LEU A 1 273 ? -9.109 -12.934 -43.047 1.00 48.16 273 LEU A CA 1
ATOM 2142 C C . LEU A 1 273 ? -10.018 -14.090 -42.603 1.00 48.16 273 LEU A C 1
ATOM 2144 O O . LEU A 1 273 ? -11.077 -13.840 -42.035 1.00 48.16 273 LEU A O 1
ATOM 2148 N N . SER A 1 274 ? -9.617 -15.332 -42.876 1.00 49.34 274 SER A N 1
ATOM 2149 C CA . SER A 1 274 ? -10.275 -16.542 -42.359 1.00 49.34 274 SER A CA 1
ATOM 2150 C C . SER A 1 274 ? -9.395 -17.128 -41.263 1.00 49.34 274 SER A C 1
ATOM 2152 O O . SER A 1 274 ? -8.183 -17.219 -41.453 1.00 49.34 274 SER A O 1
ATOM 2154 N N . ILE A 1 275 ? -9.982 -17.479 -40.119 1.00 56.84 275 ILE A N 1
ATOM 2155 C CA . ILE A 1 275 ? -9.251 -18.033 -38.974 1.00 56.84 275 ILE A CA 1
ATOM 2156 C C . ILE A 1 275 ? -9.841 -19.403 -38.671 1.00 56.84 275 ILE A C 1
ATOM 2158 O O . ILE A 1 275 ? -10.972 -19.503 -38.193 1.00 56.84 275 ILE A O 1
ATOM 2162 N N . ASP A 1 276 ? -9.062 -20.445 -38.949 1.00 56.56 276 ASP A N 1
ATOM 2163 C CA . ASP A 1 276 ? -9.511 -21.831 -38.805 1.00 56.56 276 ASP A CA 1
ATOM 2164 C C . ASP A 1 276 ? -9.659 -22.220 -37.328 1.00 56.56 276 ASP A C 1
ATOM 2166 O O . ASP A 1 276 ? -10.662 -22.817 -36.931 1.00 56.56 276 ASP A O 1
ATOM 2170 N N . SER A 1 277 ? -8.683 -21.835 -36.496 1.00 59.22 277 SER A N 1
ATOM 2171 C CA . SER A 1 277 ? -8.736 -22.033 -35.047 1.00 59.22 277 SER A CA 1
ATOM 2172 C C . SER A 1 277 ? -7.858 -21.047 -34.273 1.00 59.22 277 SER A C 1
ATOM 2174 O O . SER A 1 277 ? -6.879 -20.510 -34.794 1.00 59.22 277 SER A O 1
ATOM 2176 N N . VAL A 1 278 ? -8.201 -20.823 -33.005 1.00 64.19 278 VAL A N 1
ATOM 2177 C CA . VAL A 1 278 ? -7.404 -20.086 -32.021 1.00 64.19 278 VAL A CA 1
ATOM 2178 C C . VAL A 1 278 ? -7.187 -20.988 -30.818 1.00 64.19 278 VAL A C 1
ATOM 2180 O O . VAL A 1 278 ? -8.152 -21.457 -30.219 1.00 64.19 278 VAL A O 1
ATOM 2183 N N . ARG A 1 279 ? -5.921 -21.190 -30.443 1.00 61.69 279 ARG A N 1
ATOM 2184 C CA . ARG A 1 279 ? -5.528 -21.957 -29.259 1.00 61.69 279 ARG A CA 1
ATOM 2185 C C . ARG A 1 279 ? -4.879 -21.049 -28.229 1.00 61.69 279 ARG A C 1
ATOM 2187 O O . ARG A 1 279 ? -3.854 -20.429 -28.507 1.00 61.69 279 ARG A O 1
ATOM 2194 N N . ILE A 1 280 ? -5.428 -21.027 -27.021 1.00 60.81 280 ILE A N 1
ATOM 2195 C CA . ILE A 1 280 ? -4.853 -20.330 -25.870 1.00 60.81 280 ILE A CA 1
ATOM 2196 C C . ILE A 1 280 ? -4.383 -21.365 -24.856 1.00 60.81 280 ILE A C 1
ATOM 2198 O O . ILE A 1 280 ? -5.123 -22.276 -24.488 1.00 60.81 280 ILE A O 1
ATOM 2202 N N . VAL A 1 281 ? -3.147 -21.207 -24.387 1.00 56.03 281 VAL A N 1
ATOM 2203 C CA . VAL A 1 281 ? -2.577 -22.026 -23.315 1.00 56.03 281 VAL A CA 1
ATOM 2204 C C . VAL A 1 281 ? -2.336 -21.129 -22.109 1.00 56.03 281 VAL A C 1
ATOM 2206 O O . VAL A 1 281 ? -1.574 -20.166 -22.193 1.00 56.03 281 VAL A O 1
ATOM 2209 N N . ALA A 1 282 ? -2.996 -21.429 -20.994 1.00 50.91 282 ALA A N 1
ATOM 2210 C CA . ALA A 1 282 ? -2.803 -20.701 -19.748 1.00 50.91 282 ALA A CA 1
ATOM 2211 C C . ALA A 1 282 ? -1.397 -20.984 -19.192 1.00 50.91 282 ALA A C 1
ATOM 2213 O O . ALA A 1 282 ? -1.017 -22.139 -19.008 1.00 50.91 282 ALA A O 1
ATOM 2214 N N . GLY A 1 283 ? -0.606 -19.936 -18.950 1.00 45.00 283 GLY A N 1
ATOM 2215 C CA . GLY A 1 283 ? 0.800 -20.082 -18.548 1.00 45.00 283 GLY A CA 1
ATOM 2216 C C . GLY A 1 283 ? 1.006 -20.624 -17.129 1.00 45.00 283 GLY A C 1
ATOM 2217 O O . GLY A 1 283 ? 2.066 -21.163 -16.835 1.00 45.00 283 GLY A O 1
ATOM 2218 N N . ASP A 1 284 ? 0.001 -20.495 -16.264 1.00 44.25 284 ASP A N 1
ATOM 2219 C CA . ASP A 1 284 ? 0.023 -20.930 -14.863 1.00 44.25 284 ASP A CA 1
ATOM 2220 C C . ASP A 1 284 ? -0.314 -22.419 -14.681 1.00 44.25 284 ASP A C 1
ATOM 2222 O O . ASP A 1 284 ? 0.250 -23.088 -13.819 1.00 44.25 284 ASP A O 1
ATOM 2226 N N . SER A 1 285 ? -1.227 -22.936 -15.498 1.00 51.16 285 SER A N 1
ATOM 2227 C CA . SER A 1 285 ? -1.837 -24.261 -15.346 1.00 51.16 285 SER A CA 1
ATOM 2228 C C . SER A 1 285 ? -1.614 -25.180 -16.547 1.00 51.16 285 SER A C 1
ATOM 2230 O O . SER A 1 285 ? -1.842 -26.383 -16.455 1.00 51.16 285 SER A O 1
ATOM 2232 N N . GLY A 1 286 ? -1.193 -24.636 -17.691 1.00 49.62 286 GLY A N 1
ATOM 2233 C CA . GLY A 1 286 ? -1.078 -25.372 -18.951 1.00 49.62 286 GLY A CA 1
ATOM 2234 C C . GLY A 1 286 ? -2.424 -25.736 -19.586 1.00 49.62 286 GLY A C 1
ATOM 2235 O O . GLY A 1 286 ? -2.441 -26.425 -20.611 1.00 49.62 286 GLY A O 1
ATOM 2236 N N . HIS A 1 287 ? -3.548 -25.287 -19.009 1.00 50.34 287 HIS A N 1
ATOM 2237 C CA . HIS A 1 287 ? -4.878 -25.538 -19.554 1.00 50.34 287 HIS A CA 1
ATOM 2238 C C . HIS A 1 287 ? -5.022 -24.940 -20.951 1.00 50.34 287 HIS A C 1
ATOM 2240 O O . HIS A 1 287 ? -4.617 -23.804 -21.208 1.00 50.34 287 HIS A O 1
ATOM 2246 N N . ARG A 1 288 ? -5.603 -25.734 -21.853 1.00 54.91 288 ARG A N 1
ATOM 2247 C CA . ARG A 1 288 ? -5.775 -25.401 -23.265 1.00 54.91 288 ARG A CA 1
ATOM 2248 C C . ARG A 1 288 ? -7.224 -25.030 -23.540 1.00 54.91 288 ARG A C 1
ATOM 2250 O O . ARG A 1 288 ? -8.128 -25.742 -23.109 1.00 54.91 288 ARG A O 1
ATOM 2257 N N . TYR A 1 289 ? -7.405 -23.951 -24.283 1.00 54.81 289 TYR A N 1
ATOM 2258 C CA . TYR A 1 289 ? -8.689 -23.468 -24.767 1.00 54.81 289 TYR A CA 1
ATOM 2259 C C . TYR A 1 289 ? -8.597 -23.348 -26.285 1.00 54.81 289 TYR A C 1
ATOM 2261 O O . TYR A 1 289 ? -7.733 -22.627 -26.781 1.00 54.81 289 TYR A O 1
ATOM 2269 N N . ASP A 1 290 ? -9.463 -24.058 -27.001 1.00 56.03 290 ASP A N 1
ATOM 2270 C CA . ASP A 1 290 ? -9.538 -24.036 -28.461 1.00 56.03 290 ASP A CA 1
ATOM 2271 C C . ASP A 1 290 ? -10.863 -23.378 -28.893 1.00 56.03 290 ASP A C 1
ATOM 2273 O O . ASP A 1 290 ? -11.903 -23.593 -28.268 1.00 56.03 290 ASP A O 1
ATOM 2277 N N . ALA A 1 291 ? -10.825 -22.559 -29.944 1.00 59.38 291 ALA A N 1
ATOM 2278 C CA . ALA A 1 291 ? -11.998 -21.962 -30.590 1.00 59.38 291 ALA A CA 1
ATOM 2279 C C . ALA A 1 291 ? -11.868 -22.096 -32.116 1.00 59.38 291 ALA A C 1
ATOM 2281 O O . ALA A 1 291 ? -10.796 -21.800 -32.640 1.00 59.38 291 ALA A O 1
ATOM 2282 N N . CYS A 1 292 ? -12.917 -22.523 -32.833 1.00 58.66 292 CYS A N 1
ATOM 2283 C CA . CYS A 1 292 ? -12.855 -22.824 -34.279 1.00 58.66 292 CYS A CA 1
ATOM 2284 C C . CYS A 1 292 ? -14.071 -22.314 -35.067 1.00 58.66 292 CYS A C 1
ATOM 2286 O O . CYS A 1 292 ? -15.078 -21.927 -34.478 1.00 58.66 292 CYS A O 1
ATOM 2288 N N . ASN A 1 293 ? -13.979 -22.365 -36.404 1.00 55.22 293 ASN A N 1
ATOM 2289 C CA . ASN A 1 293 ? -15.036 -22.015 -37.372 1.00 55.22 293 ASN A CA 1
ATOM 2290 C C . ASN A 1 293 ? -15.472 -20.537 -37.379 1.00 55.22 293 ASN A C 1
ATOM 2292 O O . ASN A 1 293 ? -16.662 -20.222 -37.357 1.00 55.22 293 ASN A O 1
ATOM 2296 N N . GLY A 1 294 ? -14.515 -19.612 -37.481 1.00 52.81 294 GLY A N 1
ATOM 2297 C CA . GLY A 1 294 ? -14.816 -18.208 -37.763 1.00 52.81 294 GLY A CA 1
ATOM 2298 C C . GLY A 1 294 ? -14.799 -17.893 -39.263 1.00 52.81 294 GLY A C 1
ATOM 2299 O O . GLY A 1 294 ? -13.721 -17.762 -39.837 1.00 52.81 294 GLY A O 1
ATOM 2300 N N . GLN A 1 295 ? -15.963 -17.721 -39.905 1.00 41.78 295 GLN A N 1
ATOM 2301 C CA . GLN A 1 295 ? -16.048 -17.057 -41.219 1.00 41.78 295 GLN A CA 1
ATOM 2302 C C . GLN A 1 295 ? -16.269 -15.550 -41.032 1.00 41.78 295 GLN A C 1
ATOM 2304 O O . GLN A 1 295 ? -17.205 -15.149 -40.341 1.00 41.78 295 GLN A O 1
ATOM 2309 N N . TYR A 1 296 ? -15.442 -14.710 -41.671 1.00 49.97 296 TYR A N 1
ATOM 2310 C CA . TYR A 1 296 ? -15.485 -13.252 -41.494 1.00 49.97 296 TYR A CA 1
ATOM 2311 C C . TYR A 1 296 ? -15.564 -12.478 -42.813 1.00 49.97 296 TYR A C 1
ATOM 2313 O O . TYR A 1 296 ? -14.811 -12.727 -43.754 1.00 49.97 296 TYR A O 1
ATOM 2321 N N . VAL A 1 297 ? -16.441 -11.468 -42.834 1.00 39.53 297 VAL A N 1
ATOM 2322 C CA . VAL A 1 297 ? -16.488 -10.398 -43.841 1.00 39.53 297 VAL A CA 1
ATOM 2323 C C . VAL A 1 297 ? -16.045 -9.105 -43.156 1.00 39.53 297 VAL A C 1
ATOM 2325 O O . VAL A 1 297 ? -16.584 -8.743 -42.110 1.00 39.53 297 VAL A O 1
ATOM 2328 N N . LEU A 1 298 ? -15.032 -8.433 -43.710 1.00 37.72 298 LEU A N 1
ATOM 2329 C CA . LEU A 1 298 ? -14.441 -7.236 -43.109 1.00 37.72 298 LEU A CA 1
ATOM 2330 C C . LEU A 1 298 ? -15.421 -6.056 -43.157 1.00 37.72 298 LEU A C 1
ATOM 2332 O O . LEU A 1 298 ? -15.641 -5.476 -44.217 1.00 37.72 298 LEU A O 1
ATOM 2336 N N . ASN A 1 299 ? -15.940 -5.651 -41.999 1.00 39.31 299 ASN A N 1
ATOM 2337 C CA . ASN A 1 299 ? -16.678 -4.398 -41.846 1.00 39.31 299 ASN A CA 1
ATOM 2338 C C . ASN A 1 299 ? -15.872 -3.415 -40.980 1.00 39.31 299 ASN A C 1
ATOM 2340 O O . ASN A 1 299 ? -15.100 -3.824 -40.117 1.00 39.31 299 ASN A O 1
ATOM 2344 N N . HIS A 1 300 ? -16.082 -2.112 -41.194 1.00 40.56 300 HIS A N 1
ATOM 2345 C CA . HIS A 1 300 ? -15.353 -0.961 -40.620 1.00 40.56 300 HIS A CA 1
ATOM 2346 C C . HIS A 1 300 ? -15.321 -0.825 -39.075 1.00 40.56 300 HIS A C 1
ATOM 2348 O O . HIS A 1 300 ? -14.995 0.247 -38.573 1.00 40.56 300 HIS A O 1
ATOM 2354 N N . LYS A 1 301 ? -15.679 -1.858 -38.303 1.00 40.81 301 LYS A N 1
ATOM 2355 C CA . LYS A 1 301 ? -15.738 -1.816 -36.830 1.00 40.81 301 LYS A CA 1
ATOM 2356 C C . LYS A 1 301 ? -14.632 -2.593 -36.104 1.00 40.81 301 LYS A C 1
ATOM 2358 O O . LYS A 1 301 ? -14.706 -2.691 -34.891 1.00 40.81 301 LYS A O 1
ATOM 2363 N N . GLU A 1 302 ? -13.607 -3.074 -36.812 1.00 50.44 302 GLU A N 1
ATOM 2364 C CA . GLU A 1 302 ? -12.312 -3.521 -36.247 1.00 50.44 302 GLU A CA 1
ATOM 2365 C C . GLU A 1 302 ? -12.358 -4.495 -35.049 1.00 50.44 302 GLU A C 1
ATOM 2367 O O . GLU A 1 302 ? -11.385 -4.596 -34.313 1.00 50.44 302 GLU A O 1
ATOM 2372 N N . GLU A 1 303 ? -13.437 -5.250 -34.839 1.00 44.88 303 GLU A N 1
ATOM 2373 C CA . GLU A 1 303 ? -13.547 -6.216 -33.741 1.00 44.88 303 GLU A CA 1
ATOM 2374 C C . GLU A 1 303 ? -14.220 -7.496 -34.224 1.00 44.88 303 GLU A C 1
ATOM 2376 O O . GLU A 1 303 ? -15.204 -7.462 -34.968 1.00 44.88 303 GLU A O 1
ATOM 2381 N N . VAL A 1 304 ? -13.678 -8.635 -33.791 1.00 46.28 304 VAL A N 1
ATOM 2382 C CA . VAL A 1 304 ? -14.190 -9.958 -34.134 1.00 46.28 304 VAL A CA 1
ATOM 2383 C C . VAL A 1 304 ? -14.471 -10.748 -32.861 1.00 46.28 304 VAL A C 1
ATOM 2385 O O . VAL A 1 304 ? -13.551 -11.091 -32.117 1.00 46.28 304 VAL A O 1
ATOM 2388 N N . LEU A 1 305 ? -15.746 -11.065 -32.633 1.00 46.34 305 LEU A N 1
ATOM 2389 C CA . LEU A 1 305 ? -16.179 -11.970 -31.572 1.00 46.34 305 LEU A CA 1
ATOM 2390 C C . LEU A 1 305 ? -16.028 -13.421 -32.056 1.00 46.34 305 LEU A C 1
ATOM 2392 O O . LEU A 1 305 ? -16.754 -13.840 -32.956 1.00 46.34 305 LEU A O 1
ATOM 2396 N N . VAL A 1 306 ? -15.119 -14.190 -31.454 1.00 48.56 306 VAL A N 1
ATOM 2397 C CA . VAL A 1 306 ? -14.994 -15.635 -31.699 1.00 48.56 306 VAL A CA 1
ATOM 2398 C C . VAL A 1 306 ? -15.747 -16.362 -30.579 1.00 48.56 306 VAL A C 1
ATOM 2400 O O . VAL A 1 306 ? -15.388 -16.264 -29.402 1.00 48.56 306 VAL A O 1
ATOM 2403 N N . SER A 1 307 ? -16.863 -17.011 -30.913 1.00 48.41 307 SER A N 1
ATOM 2404 C CA . SER A 1 307 ? -17.803 -17.562 -29.926 1.00 48.41 307 SER A CA 1
ATOM 2405 C C . SER A 1 307 ? -17.374 -18.898 -29.298 1.00 48.41 307 SER A C 1
ATOM 2407 O O . SER A 1 307 ? -16.763 -19.726 -29.962 1.00 48.41 307 SER A O 1
ATOM 2409 N N . GLN A 1 308 ? -17.795 -19.060 -28.030 1.00 42.88 308 GLN A N 1
ATOM 2410 C CA . GLN A 1 308 ? -17.786 -20.208 -27.100 1.00 42.88 308 GLN A CA 1
ATOM 2411 C C . GLN A 1 308 ? -16.543 -21.111 -27.073 1.00 42.88 308 GLN A C 1
ATOM 2413 O O . GLN A 1 308 ? -16.420 -22.067 -27.830 1.00 42.88 308 GLN A O 1
ATOM 2418 N N . ALA A 1 309 ? -15.686 -20.877 -26.074 1.00 41.00 309 ALA A N 1
ATOM 2419 C CA . ALA A 1 309 ? -14.689 -21.852 -25.642 1.00 41.00 309 ALA A CA 1
ATOM 2420 C C . ALA A 1 309 ? -15.389 -23.076 -25.019 1.00 41.00 309 ALA A C 1
ATOM 2422 O O . ALA A 1 309 ? -16.114 -22.935 -24.031 1.00 41.00 309 ALA A O 1
ATOM 2423 N N . GLN A 1 310 ? -15.172 -24.274 -25.569 1.00 44.28 310 GLN A N 1
ATOM 2424 C CA . GLN A 1 310 ? -15.552 -25.530 -24.916 1.00 44.28 310 GLN A CA 1
ATOM 2425 C C . GLN A 1 310 ? -14.311 -26.240 -24.357 1.00 44.28 310 GLN A C 1
ATOM 2427 O O . GLN A 1 310 ? -13.256 -26.241 -24.996 1.00 44.28 310 GLN A O 1
ATOM 2432 N N . PRO A 1 311 ? -14.396 -26.842 -23.156 1.00 38.62 311 PRO A N 1
ATOM 2433 C CA . PRO A 1 311 ? -13.325 -27.672 -22.639 1.00 38.62 311 PRO A CA 1
ATOM 2434 C C . PRO A 1 311 ? -13.288 -28.975 -23.444 1.00 38.62 311 PRO A C 1
ATOM 2436 O O . PRO A 1 311 ? -14.158 -29.826 -23.297 1.00 38.62 311 PRO A O 1
ATOM 2439 N N . ALA A 1 312 ? -12.235 -29.104 -24.249 1.00 44.12 312 ALA A N 1
ATOM 2440 C CA . ALA A 1 312 ? -11.929 -30.216 -25.143 1.00 44.12 312 ALA A CA 1
ATOM 2441 C C . ALA A 1 312 ? -12.768 -30.281 -26.436 1.00 44.12 312 ALA A C 1
ATOM 2443 O O . ALA A 1 312 ? -13.978 -30.472 -26.428 1.00 44.12 312 ALA A O 1
ATOM 2444 N N . SER A 1 313 ? -12.029 -30.240 -27.546 1.00 41.28 313 SER A N 1
ATOM 2445 C CA . SER A 1 313 ? -12.405 -30.456 -28.948 1.00 41.28 313 SER A CA 1
ATOM 2446 C C . SER A 1 313 ? -13.098 -29.306 -29.689 1.00 41.28 313 SER A C 1
ATOM 2448 O O . SER A 1 313 ? -14.295 -29.067 -29.566 1.00 41.28 313 SER A O 1
ATOM 2450 N N . CYS A 1 314 ? -12.309 -28.659 -30.547 1.00 47.38 314 CYS A N 1
ATOM 2451 C CA . CYS A 1 314 ? -12.431 -28.953 -31.971 1.00 47.38 314 CYS A CA 1
ATOM 2452 C C . CYS A 1 314 ? -11.469 -30.114 -32.302 1.00 47.38 314 CYS A C 1
ATOM 2454 O O . CYS A 1 314 ? -11.808 -30.920 -33.180 1.00 47.38 314 CYS A O 1
#

Foldseek 3Di:
DEDQPPVLVVCLVDPPCPDPVSVVVNVVVVVVCVVVVDDDDYHYDHPPPPPVVRVVVVVVVVVVVPDDDPDPPQPPVNVVVVVVVVVQVVVLVCLQPPPAQVQLCVVDSDDDPPFQLVVDDPLLNLVLVCLSRQNPPQQQNVCVVPVPGQQADPQDGRNHRTSCCLQPNPPRLVVLCVVQPDPVHDCCRQRRHHNSSSVSNSVSVVVVVLVSVVVVVVVCPVDPPPDDPPDDDDDDADDSDDPPPDFWDKAFEDQDDDRDHPHDYDHDPDQADDDAKDWDQDPVPRQIWMFGDDGDGDDPPRMDIGGGTDRDDD

pLDDT: mean 75.36, std 21.99, range [27.36, 98.31]